Protein AF-A0A529LBE8-F1 (afdb_monomer)

Nearest PDB structures (foldseek):
  6hn4-assembly1_F  TM=2.688E-01  e=2.185E+00  Homo sapiens

Sequence (181 aa):
METADFMPSETVIAGIRKDIEAYEAARASAVRQVRWRVPVFVGLVLVAVVLVAWLFNKVADPNEQWVSTPHVFLYVIGFAASILLYFQARKPATRLQQSFRETLLPIIFGFIADMRYQHGVTPNSFDRLPRTAVGPFNRQAFDDIVAGRYEGFPFELYEAHLREGSGKGSSTAFQGVIVAF

Radius of gyration: 25.23 Å; Cα contacts (8 Å, |Δi|>4): 211; chains: 1; bounding box: 55×46×74 Å

Mean predicted aligned error: 12.09 Å

Secondary structure (DSSP, 8-state):
--GGGGSPPHHHHHHHHHHHHHHHHHHHHHHHHHHHHHHHHHHHHHHHHHHHHHHHHTTS-TTSTTTSHHHHHHHHHHHHHHHHHHHHHHHHHHHHHHHHHHHHHHHHTTTSEEEEEEESS--TTGGGS-HHHH-S-SEEEEEEEEEEEETTEEEEEEEEEEEESSGGGPEEEEEEEEEE-

Structure (mmCIF, N/CA/C/O backbone):
data_AF-A0A529LBE8-F1
#
_entry.id   AF-A0A529LBE8-F1
#
loop_
_atom_site.group_PDB
_atom_site.id
_atom_site.type_symbol
_atom_site.label_atom_id
_atom_site.label_alt_id
_atom_site.label_comp_id
_atom_site.label_asym_id
_atom_site.label_entity_id
_atom_site.label_seq_id
_atom_site.pdbx_PDB_ins_code
_atom_site.Cartn_x
_atom_site.Cartn_y
_atom_site.Cartn_z
_atom_site.occupancy
_atom_site.B_iso_or_equiv
_atom_site.auth_seq_id
_atom_site.auth_comp_id
_atom_site.auth_asym_id
_atom_site.auth_atom_id
_atom_site.pdbx_PDB_model_num
ATOM 1 N N . MET A 1 1 ? -10.875 -4.525 40.462 1.00 48.94 1 MET A N 1
ATOM 2 C CA . MET A 1 1 ? -10.633 -4.991 39.086 1.00 48.94 1 MET A CA 1
ATOM 3 C C . MET A 1 1 ? -9.310 -5.713 39.096 1.00 48.94 1 MET A C 1
ATOM 5 O O . MET A 1 1 ? -8.295 -5.080 39.373 1.00 48.94 1 MET A O 1
ATOM 9 N N . GLU A 1 2 ? -9.343 -7.028 38.920 1.00 54.09 2 GLU A N 1
ATOM 10 C CA . GLU A 1 2 ? -8.128 -7.838 38.814 1.00 54.09 2 GLU A CA 1
ATOM 11 C C . GLU A 1 2 ? -7.731 -7.981 37.343 1.00 54.09 2 GLU A C 1
ATOM 13 O O . GLU A 1 2 ? -8.560 -7.865 36.445 1.00 54.09 2 GLU A O 1
ATOM 18 N N . THR A 1 3 ? -6.454 -8.245 37.072 1.00 55.62 3 THR A N 1
ATOM 19 C CA . THR A 1 3 ? -5.942 -8.476 35.709 1.00 55.62 3 THR A CA 1
ATOM 20 C C . THR A 1 3 ? -6.650 -9.626 34.989 1.00 55.62 3 THR A C 1
ATOM 22 O O . THR A 1 3 ? -6.698 -9.633 33.762 1.00 55.62 3 THR A O 1
ATOM 25 N N . ALA A 1 4 ? -7.232 -10.567 35.738 1.00 59.56 4 ALA A N 1
ATOM 26 C CA . ALA A 1 4 ? -8.021 -11.673 35.210 1.00 59.56 4 ALA A CA 1
ATOM 27 C C . ALA A 1 4 ? -9.310 -11.222 34.497 1.00 59.56 4 ALA A C 1
ATOM 29 O O . ALA A 1 4 ? -9.704 -11.874 33.536 1.00 59.56 4 ALA A O 1
ATOM 30 N N . ASP A 1 5 ? -9.911 -10.090 34.889 1.00 61.59 5 ASP A N 1
ATOM 31 C CA . ASP A 1 5 ? -11.131 -9.558 34.253 1.00 61.59 5 ASP A CA 1
ATOM 32 C C . ASP A 1 5 ? -10.875 -9.053 32.820 1.00 61.59 5 ASP A C 1
ATOM 34 O O . ASP A 1 5 ? -11.798 -8.945 32.015 1.00 61.59 5 ASP A O 1
ATOM 38 N N . PHE A 1 6 ? -9.614 -8.753 32.492 1.00 57.28 6 PHE A N 1
ATOM 39 C CA . PHE A 1 6 ? -9.186 -8.283 31.171 1.00 57.28 6 PHE A CA 1
ATOM 40 C C . PHE A 1 6 ? -8.553 -9.388 30.318 1.00 57.28 6 PHE A C 1
ATOM 42 O O . PHE A 1 6 ? -8.271 -9.170 29.139 1.00 57.28 6 PHE A O 1
ATOM 49 N N . MET A 1 7 ? -8.295 -10.563 30.901 1.00 63.88 7 MET A N 1
ATOM 50 C CA . MET A 1 7 ? -7.693 -11.678 30.181 1.00 63.88 7 MET A CA 1
ATOM 51 C C . MET A 1 7 ? -8.777 -12.483 29.454 1.00 63.88 7 MET A C 1
ATOM 53 O O . MET A 1 7 ? -9.777 -12.861 30.067 1.00 63.88 7 MET A O 1
ATOM 57 N N . PRO A 1 8 ? -8.596 -12.791 28.157 1.00 66.25 8 PRO A N 1
ATOM 58 C CA . PRO A 1 8 ? -9.521 -13.653 27.435 1.00 66.25 8 PRO A CA 1
ATOM 59 C C . PRO A 1 8 ? -9.626 -15.028 28.111 1.00 66.25 8 PRO A C 1
ATOM 61 O O . PRO A 1 8 ? -8.632 -15.553 28.612 1.00 66.25 8 PRO A O 1
ATOM 64 N N . SER A 1 9 ? -10.813 -15.640 28.094 1.00 76.62 9 SER A N 1
ATOM 65 C CA . SER A 1 9 ? -11.005 -16.984 28.658 1.00 76.62 9 SER A CA 1
ATOM 66 C C . SER A 1 9 ? -10.123 -18.024 27.953 1.00 76.62 9 SER A C 1
ATOM 68 O O . SER A 1 9 ? -9.725 -17.834 26.802 1.00 76.62 9 SER A O 1
ATOM 70 N N . GLU A 1 10 ? -9.857 -19.171 28.590 1.00 78.19 10 GLU A N 1
ATOM 71 C CA . GLU A 1 10 ? -9.037 -20.236 27.982 1.00 78.19 10 GLU A CA 1
ATOM 72 C C . GLU A 1 10 ? -9.549 -20.672 26.601 1.00 78.19 10 GLU A C 1
ATOM 74 O O . GLU A 1 10 ? -8.760 -20.961 25.703 1.00 78.19 10 GLU A O 1
ATOM 79 N N . THR A 1 11 ? -10.869 -20.649 26.396 1.00 76.00 11 THR A N 1
ATOM 80 C CA . THR A 1 11 ? -11.484 -20.948 25.094 1.00 76.00 11 THR A CA 1
ATOM 81 C C . THR A 1 11 ? -11.113 -19.923 24.018 1.00 76.00 11 THR A C 1
ATOM 83 O O . THR A 1 11 ? -10.831 -20.304 22.882 1.00 76.00 11 THR A O 1
ATOM 86 N N . VAL A 1 12 ? -11.031 -18.638 24.379 1.00 70.94 12 VAL A N 1
ATOM 87 C CA . VAL A 1 12 ? -10.596 -17.562 23.478 1.00 70.94 12 VAL A CA 1
ATOM 88 C C . VAL A 1 12 ? -9.097 -17.674 23.207 1.00 70.94 12 VAL A C 1
ATOM 90 O O . VAL A 1 12 ? -8.679 -17.579 22.058 1.00 70.94 12 VAL A O 1
ATOM 93 N N . ILE A 1 13 ? -8.289 -17.969 24.229 1.00 76.06 13 ILE A N 1
ATOM 94 C CA . ILE A 1 13 ? -6.842 -18.192 24.077 1.00 76.06 13 ILE A CA 1
ATOM 95 C C . ILE A 1 13 ? -6.559 -19.380 23.141 1.00 76.06 13 ILE A C 1
ATOM 97 O O . ILE A 1 13 ? -5.669 -19.303 22.290 1.00 76.06 13 ILE A O 1
ATOM 101 N N . ALA A 1 14 ? -7.319 -20.471 23.259 1.00 78.56 14 ALA A N 1
ATOM 102 C CA . ALA A 1 14 ? -7.209 -21.626 22.370 1.00 78.56 14 ALA A CA 1
ATOM 103 C C . ALA A 1 14 ? -7.606 -21.284 20.921 1.00 78.56 14 ALA A C 1
ATOM 105 O O . ALA A 1 14 ? -6.934 -21.725 19.986 1.00 78.56 14 ALA A O 1
ATOM 106 N N . GLY A 1 15 ? -8.645 -20.460 20.733 1.00 75.12 15 GLY A N 1
ATOM 107 C CA . GLY A 1 15 ? -9.025 -19.911 19.427 1.00 75.12 15 GLY A CA 1
ATOM 108 C C . GLY A 1 15 ? -7.914 -19.060 18.807 1.00 75.12 15 GLY A C 1
ATOM 109 O O . GLY A 1 15 ? -7.463 -19.356 17.703 1.00 75.12 15 GLY A O 1
ATOM 110 N N . ILE A 1 16 ? -7.376 -18.098 19.568 1.00 71.62 16 ILE A N 1
ATOM 111 C CA . ILE A 1 16 ? -6.246 -17.248 19.155 1.00 71.62 16 ILE A CA 1
ATOM 112 C C . ILE A 1 16 ? -5.056 -18.102 18.709 1.00 71.62 16 ILE A C 1
ATOM 114 O O . ILE A 1 16 ? -4.461 -17.841 17.666 1.00 71.62 16 ILE A O 1
ATOM 118 N N . ARG A 1 17 ? -4.706 -19.144 19.474 1.00 78.75 17 ARG A N 1
ATOM 119 C CA . ARG A 1 17 ? -3.593 -20.037 19.126 1.00 78.75 17 ARG A CA 1
ATOM 120 C C . ARG A 1 17 ? -3.819 -20.726 17.783 1.00 78.75 17 ARG A C 1
ATOM 122 O O . ARG A 1 17 ? -2.913 -20.740 16.954 1.00 78.75 17 ARG A O 1
ATOM 129 N N . LYS A 1 18 ? -5.022 -21.253 17.558 1.00 79.06 18 LYS A N 1
ATOM 130 C CA . LYS A 1 18 ? -5.393 -21.910 16.301 1.00 79.06 18 LYS A CA 1
ATOM 131 C C . LYS A 1 18 ? -5.301 -20.953 15.107 1.00 79.06 18 LYS A C 1
ATOM 133 O O . LYS A 1 18 ? -4.796 -21.340 14.054 1.00 79.06 18 LYS A O 1
ATOM 138 N N . ASP A 1 19 ? -5.736 -19.708 15.271 1.00 73.06 19 ASP A N 1
ATOM 139 C CA . ASP A 1 19 ? -5.686 -18.706 14.202 1.00 73.06 19 ASP A CA 1
ATOM 140 C C . ASP A 1 19 ? -4.252 -18.223 13.926 1.00 73.06 19 ASP A C 1
ATOM 142 O O . ASP A 1 19 ? -3.871 -18.027 12.768 1.00 73.06 19 ASP A O 1
ATOM 146 N N . ILE A 1 20 ? -3.411 -18.125 14.964 1.00 75.44 20 ILE A N 1
ATOM 147 C CA . ILE A 1 20 ? -1.967 -17.882 14.820 1.00 75.44 20 ILE A CA 1
ATOM 148 C C . ILE A 1 20 ? -1.293 -19.031 14.059 1.00 75.44 20 ILE A C 1
ATOM 150 O O . ILE A 1 20 ? -0.493 -18.780 13.159 1.00 75.44 20 ILE A O 1
ATOM 154 N N . GLU A 1 21 ? -1.616 -20.287 14.374 1.00 80.94 21 GLU A N 1
ATOM 155 C CA . GLU A 1 21 ? -1.073 -21.456 13.671 1.00 80.94 21 GLU A CA 1
ATOM 156 C C . GLU A 1 21 ? -1.485 -21.475 12.191 1.00 80.94 21 GLU A C 1
ATOM 158 O O . GLU A 1 21 ? -0.646 -21.697 11.311 1.00 80.94 21 GLU A O 1
ATOM 163 N N . ALA A 1 22 ? -2.755 -21.176 11.897 1.00 76.75 22 ALA A N 1
ATOM 164 C CA . ALA A 1 22 ? -3.253 -21.053 10.528 1.00 76.75 22 ALA A CA 1
ATOM 165 C C . ALA A 1 22 ? -2.536 -19.929 9.759 1.00 76.75 22 ALA A C 1
ATOM 167 O O . ALA A 1 22 ? -2.161 -20.108 8.593 1.00 76.75 22 ALA A O 1
ATOM 168 N N . TYR A 1 23 ? -2.283 -18.793 10.412 1.00 70.25 23 TYR A N 1
ATOM 169 C CA . TYR A 1 23 ? -1.499 -17.716 9.822 1.00 70.25 23 TYR A CA 1
ATOM 170 C C . TYR A 1 23 ? -0.048 -18.105 9.579 1.00 70.25 23 TYR A C 1
ATOM 172 O O . TYR A 1 23 ? 0.455 -17.841 8.491 1.00 70.25 23 TYR A O 1
ATOM 180 N N . GLU A 1 24 ? 0.643 -18.722 10.537 1.00 72.38 24 GLU A N 1
ATOM 181 C CA . GLU A 1 24 ? 2.042 -19.107 10.339 1.00 72.38 24 GLU A CA 1
ATOM 182 C C . GLU A 1 24 ? 2.179 -20.117 9.189 1.00 72.38 24 GLU A C 1
ATOM 184 O O . GLU A 1 24 ? 3.096 -20.003 8.370 1.00 72.38 24 GLU A O 1
ATOM 189 N N . ALA A 1 25 ? 1.212 -21.027 9.026 1.00 79.31 25 ALA A N 1
ATOM 190 C CA . ALA A 1 25 ? 1.140 -21.907 7.861 1.00 79.31 25 ALA A CA 1
ATOM 191 C C . ALA A 1 25 ? 0.953 -21.118 6.545 1.00 79.31 25 ALA A C 1
ATOM 193 O O . ALA A 1 25 ? 1.675 -21.342 5.562 1.00 79.31 25 ALA A O 1
ATOM 194 N N . ALA A 1 26 ? 0.034 -20.147 6.518 1.00 72.56 26 ALA A N 1
ATOM 195 C CA . ALA A 1 26 ? -0.186 -19.288 5.355 1.00 72.56 26 ALA A CA 1
ATOM 196 C C . ALA A 1 26 ? 1.043 -18.411 5.041 1.00 72.56 26 ALA A C 1
ATOM 198 O O . ALA A 1 26 ? 1.460 -18.309 3.882 1.00 72.56 26 ALA A O 1
ATOM 199 N N . ARG A 1 27 ? 1.687 -17.853 6.068 1.00 70.12 27 ARG A N 1
ATOM 200 C CA . ARG A 1 27 ? 2.912 -17.049 6.003 1.00 70.12 27 ARG A CA 1
ATOM 201 C C . ARG A 1 27 ? 4.072 -17.851 5.445 1.00 70.12 27 ARG A C 1
ATOM 203 O O . ARG A 1 27 ? 4.747 -17.366 4.538 1.00 70.12 27 ARG A O 1
ATOM 210 N N . ALA A 1 28 ? 4.271 -19.085 5.902 1.00 73.06 28 ALA A N 1
ATOM 211 C CA . ALA A 1 28 ? 5.297 -19.970 5.363 1.00 73.06 28 ALA A CA 1
ATOM 212 C C . ALA A 1 28 ? 5.104 -20.199 3.852 1.00 73.06 28 ALA A C 1
ATOM 214 O O . ALA A 1 28 ? 6.065 -20.129 3.078 1.00 73.06 28 ALA A O 1
ATOM 215 N N . SER A 1 29 ? 3.856 -20.396 3.410 1.00 72.62 29 SER A N 1
ATOM 216 C CA . SER A 1 29 ? 3.536 -20.576 1.990 1.00 72.62 29 SER A CA 1
ATOM 217 C C . SER A 1 29 ? 3.770 -19.301 1.160 1.00 72.62 29 SER A C 1
ATOM 219 O O . SER A 1 29 ? 4.391 -19.364 0.094 1.00 72.62 29 SER A O 1
ATOM 221 N N . ALA A 1 30 ? 3.376 -18.128 1.665 1.00 68.81 30 ALA A N 1
ATOM 222 C CA . ALA A 1 30 ? 3.578 -16.845 0.994 1.00 68.81 30 ALA A CA 1
ATOM 223 C C . ALA A 1 30 ? 5.058 -16.440 0.927 1.00 68.81 30 ALA A C 1
ATOM 225 O O . ALA A 1 30 ? 5.535 -16.024 -0.131 1.00 68.81 30 ALA A O 1
ATOM 226 N N . VAL A 1 31 ? 5.820 -16.629 2.009 1.00 70.00 31 VAL A N 1
ATOM 227 C CA . VAL A 1 31 ? 7.275 -16.408 2.026 1.00 70.00 31 VAL A CA 1
ATOM 228 C C . VAL A 1 31 ? 7.957 -17.317 1.006 1.00 70.00 31 VAL A C 1
ATOM 230 O O . VAL A 1 31 ? 8.811 -16.853 0.249 1.00 70.00 31 VAL A O 1
ATOM 233 N N . ARG A 1 32 ? 7.546 -18.589 0.914 1.00 70.94 32 ARG A N 1
ATOM 234 C CA . ARG A 1 32 ? 8.075 -19.527 -0.085 1.00 70.94 32 ARG A CA 1
ATOM 235 C C . ARG A 1 32 ? 7.771 -19.072 -1.513 1.00 70.94 32 ARG A C 1
ATOM 237 O O . ARG A 1 32 ? 8.661 -19.130 -2.358 1.00 70.94 32 ARG A O 1
ATOM 244 N N . GLN A 1 33 ? 6.564 -18.575 -1.784 1.00 69.75 33 GLN A N 1
ATOM 245 C CA . GLN A 1 33 ? 6.210 -18.038 -3.103 1.00 69.75 33 GLN A CA 1
ATOM 246 C C . GLN A 1 33 ? 7.031 -16.794 -3.463 1.00 69.75 33 GLN A C 1
ATOM 248 O O . GLN A 1 33 ? 7.554 -16.711 -4.572 1.00 69.75 33 GLN A O 1
ATOM 253 N N . VAL A 1 34 ? 7.188 -15.841 -2.543 1.00 68.75 34 VAL A N 1
ATOM 254 C CA . VAL A 1 34 ? 7.956 -14.607 -2.788 1.00 68.75 34 VAL A CA 1
ATOM 255 C C . VAL A 1 34 ? 9.441 -14.910 -2.978 1.00 68.75 34 VAL A C 1
ATOM 257 O O . VAL A 1 34 ? 10.061 -14.366 -3.893 1.00 68.75 34 VAL A O 1
ATOM 260 N N . ARG A 1 35 ? 9.998 -15.827 -2.174 1.00 74.19 35 ARG A N 1
ATOM 261 C CA . ARG A 1 35 ? 11.411 -16.230 -2.238 1.00 74.19 35 ARG A CA 1
ATOM 262 C C . ARG A 1 35 ? 11.808 -16.788 -3.601 1.00 74.19 35 ARG A C 1
ATOM 264 O O . ARG A 1 35 ? 12.947 -16.589 -3.999 1.00 74.19 35 ARG A O 1
ATOM 271 N N . TRP A 1 36 ? 10.895 -17.447 -4.313 1.00 73.19 36 TRP A N 1
ATOM 272 C CA . TRP A 1 36 ? 11.153 -17.951 -5.666 1.00 73.19 36 TRP A CA 1
ATOM 273 C C . TRP A 1 36 ? 10.753 -16.964 -6.760 1.00 73.19 36 TRP A C 1
ATOM 275 O O . TRP A 1 36 ? 11.476 -16.813 -7.739 1.00 73.19 36 TRP A O 1
ATOM 285 N N . ARG A 1 37 ? 9.642 -16.240 -6.592 1.00 75.69 37 ARG A N 1
ATOM 286 C CA . ARG A 1 37 ? 9.161 -15.286 -7.600 1.00 75.69 37 ARG A CA 1
ATOM 287 C C . ARG A 1 37 ? 10.135 -14.137 -7.830 1.00 75.69 37 ARG A C 1
ATOM 289 O O . ARG A 1 37 ? 10.396 -13.803 -8.977 1.00 75.69 37 ARG A O 1
ATOM 296 N N . VAL A 1 38 ? 10.692 -13.551 -6.769 1.00 73.06 38 VAL A N 1
ATOM 297 C CA . VAL A 1 38 ? 11.604 -12.400 -6.891 1.00 73.06 38 VAL A CA 1
ATOM 298 C C . VAL A 1 38 ? 12.866 -12.731 -7.706 1.00 73.06 38 VAL A C 1
ATOM 300 O O . VAL A 1 38 ? 13.090 -12.045 -8.703 1.00 73.06 38 VAL A O 1
ATOM 303 N N . PRO A 1 39 ? 13.672 -13.761 -7.370 1.00 78.75 39 PRO A N 1
ATOM 304 C CA . PRO A 1 39 ? 14.864 -14.078 -8.153 1.00 78.75 39 PRO A CA 1
ATOM 305 C C . PRO A 1 39 ? 14.530 -14.578 -9.561 1.00 78.75 39 PRO A C 1
ATOM 307 O O . PRO A 1 39 ? 15.271 -14.266 -10.484 1.00 78.75 39 PRO A O 1
ATOM 310 N N . VAL A 1 40 ? 13.414 -15.293 -9.760 1.00 83.06 40 VAL A N 1
ATOM 311 C CA . VAL A 1 40 ? 13.004 -15.749 -11.100 1.00 83.06 40 VAL A CA 1
ATOM 312 C C . VAL A 1 40 ? 12.600 -14.573 -11.987 1.00 83.06 40 VAL A C 1
ATOM 314 O O . VAL A 1 40 ? 13.108 -14.457 -13.096 1.00 83.06 40 VAL A O 1
ATOM 317 N N . PHE A 1 41 ? 11.730 -13.674 -11.520 1.00 77.94 41 PHE A N 1
ATOM 318 C CA . PHE A 1 41 ? 11.282 -12.543 -12.336 1.00 77.94 41 PHE A CA 1
ATOM 319 C C . PHE A 1 41 ? 12.408 -11.545 -12.611 1.00 77.94 41 PHE A C 1
ATOM 321 O O . PHE A 1 41 ? 12.585 -11.141 -13.756 1.00 77.94 41 PHE A O 1
ATOM 328 N N . VAL A 1 42 ? 13.200 -11.183 -11.596 1.00 79.75 42 VAL A N 1
ATOM 329 C CA . VAL A 1 42 ? 14.347 -10.280 -11.789 1.00 79.75 42 VAL A CA 1
ATOM 330 C C . VAL A 1 42 ? 15.422 -10.953 -12.645 1.00 79.75 42 VAL A C 1
ATOM 332 O O . VAL A 1 42 ? 15.955 -10.333 -13.561 1.00 79.75 42 VAL A O 1
ATOM 335 N N . GLY A 1 43 ? 15.696 -12.239 -12.411 1.00 84.81 43 GLY A N 1
ATOM 336 C CA . GLY A 1 43 ? 16.650 -13.016 -13.201 1.00 84.81 43 GLY A CA 1
ATOM 337 C C . GLY A 1 43 ? 16.263 -13.106 -14.676 1.00 84.81 43 GLY A C 1
ATOM 338 O O . GLY A 1 43 ? 17.111 -12.888 -15.535 1.00 84.81 43 GLY A O 1
ATOM 339 N N . LEU A 1 44 ? 14.985 -13.343 -14.989 1.00 87.12 44 LEU A N 1
ATOM 340 C CA . LEU A 1 44 ? 14.495 -13.368 -16.372 1.00 87.12 44 LEU A CA 1
ATOM 341 C C . LEU A 1 44 ? 14.666 -12.019 -17.079 1.00 87.12 44 LEU A C 1
ATOM 343 O O . LEU A 1 44 ? 15.062 -11.996 -18.242 1.00 87.12 44 LEU A O 1
ATOM 347 N N . VAL A 1 45 ? 14.418 -10.901 -16.387 1.00 86.62 45 VAL A N 1
ATOM 348 C CA . VAL A 1 45 ? 14.653 -9.562 -16.954 1.00 86.62 45 VAL A CA 1
ATOM 349 C C . VAL A 1 45 ? 16.133 -9.346 -17.239 1.00 86.62 45 VAL A C 1
ATOM 351 O O . VAL A 1 45 ? 16.475 -8.879 -18.321 1.00 86.62 45 VAL A O 1
ATOM 354 N N . LEU A 1 46 ? 17.016 -9.719 -16.310 1.00 88.56 46 LEU A N 1
ATOM 355 C CA . LEU A 1 46 ? 18.460 -9.602 -16.515 1.00 88.56 46 LEU A CA 1
ATOM 356 C C . LEU A 1 46 ? 18.927 -10.436 -17.711 1.00 88.56 46 LEU A C 1
ATOM 358 O O . LEU A 1 46 ? 19.661 -9.928 -18.554 1.00 88.56 46 LEU A O 1
ATOM 362 N N . VAL A 1 47 ? 18.456 -11.681 -17.829 1.00 91.81 47 VAL A N 1
ATOM 363 C CA . VAL A 1 47 ? 18.761 -12.543 -18.981 1.00 91.81 47 VAL A CA 1
ATOM 364 C C . VAL A 1 47 ? 18.273 -11.903 -20.281 1.00 91.81 47 VAL A C 1
ATOM 366 O O . VAL A 1 47 ? 19.031 -11.839 -21.245 1.00 91.81 47 VAL A O 1
ATOM 369 N N . ALA A 1 48 ? 17.050 -11.370 -20.310 1.00 89.50 48 ALA A N 1
ATOM 370 C CA . ALA A 1 48 ? 16.514 -10.694 -21.488 1.00 89.50 48 ALA A CA 1
ATOM 371 C C . ALA A 1 48 ? 17.338 -9.452 -21.872 1.00 89.50 48 ALA A C 1
ATOM 373 O O . ALA A 1 48 ? 17.681 -9.286 -23.040 1.00 89.50 48 ALA A O 1
ATOM 374 N N . VAL A 1 49 ? 17.713 -8.614 -20.900 1.00 90.81 49 VAL A N 1
ATOM 375 C CA . VAL A 1 49 ? 18.562 -7.433 -21.126 1.00 90.81 49 VAL A CA 1
ATOM 376 C C . VAL A 1 49 ? 19.918 -7.839 -21.701 1.00 90.81 49 VAL A C 1
ATOM 378 O O . VAL A 1 49 ? 20.363 -7.247 -22.679 1.00 90.81 49 VAL A O 1
ATOM 381 N N . VAL A 1 50 ? 20.557 -8.875 -21.150 1.00 90.88 50 VAL A N 1
ATOM 382 C CA . VAL A 1 50 ? 21.852 -9.368 -21.643 1.00 90.88 50 VAL A CA 1
ATOM 383 C C . VAL A 1 50 ? 21.739 -9.911 -23.069 1.00 90.88 50 VAL A C 1
ATOM 385 O O . VAL A 1 50 ? 22.592 -9.607 -23.901 1.00 90.88 50 VAL A O 1
ATOM 388 N N . LEU A 1 51 ? 20.686 -10.671 -23.381 1.00 92.31 51 LEU A N 1
ATOM 389 C CA . LEU A 1 51 ? 20.463 -11.212 -24.725 1.00 92.31 51 LEU A CA 1
ATOM 390 C C . LEU A 1 51 ? 20.234 -10.106 -25.763 1.00 92.31 51 LEU A C 1
ATOM 392 O O . LEU A 1 51 ? 20.798 -10.161 -26.855 1.00 92.31 51 LEU A O 1
ATOM 396 N N . VAL A 1 52 ? 19.440 -9.088 -25.422 1.00 89.12 52 VAL A N 1
ATOM 397 C CA . VAL A 1 52 ? 19.167 -7.961 -26.325 1.00 89.12 52 VAL A CA 1
ATOM 398 C C . VAL A 1 52 ? 20.408 -7.079 -26.493 1.00 89.12 52 VAL A C 1
ATOM 400 O O . VAL A 1 52 ? 20.721 -6.694 -27.616 1.00 89.12 52 VAL A O 1
ATOM 403 N N . ALA A 1 53 ? 21.168 -6.825 -25.423 1.00 89.94 53 ALA A N 1
ATOM 404 C CA . ALA A 1 53 ? 22.448 -6.116 -25.504 1.00 89.94 53 ALA A CA 1
ATOM 405 C C . ALA A 1 53 ? 23.454 -6.873 -26.387 1.00 89.94 53 ALA A C 1
ATOM 407 O O . ALA A 1 53 ? 24.097 -6.296 -27.261 1.00 89.94 53 ALA A O 1
ATOM 408 N N . TRP A 1 54 ? 23.541 -8.196 -26.230 1.00 91.44 54 TRP A N 1
ATOM 409 C CA . TRP A 1 54 ? 24.380 -9.027 -27.088 1.00 91.44 54 TRP A CA 1
ATOM 410 C C . TRP A 1 54 ? 23.972 -8.939 -28.564 1.00 91.44 54 TRP A C 1
ATOM 412 O O . TRP A 1 54 ? 24.840 -8.864 -29.434 1.00 91.44 54 TRP A O 1
ATOM 422 N N . LEU A 1 55 ? 22.667 -8.894 -28.854 1.00 89.69 55 LEU A N 1
ATOM 423 C CA . LEU A 1 55 ? 22.162 -8.714 -30.214 1.00 89.69 55 LEU A CA 1
ATOM 424 C C . LEU A 1 55 ? 22.505 -7.326 -30.774 1.00 89.69 55 LEU A C 1
ATOM 426 O O . LEU A 1 55 ? 22.924 -7.226 -31.924 1.00 89.69 55 LEU A O 1
ATOM 430 N N . PHE A 1 56 ? 22.394 -6.268 -29.969 1.00 88.25 56 PHE A N 1
ATOM 431 C CA . PHE A 1 56 ? 22.812 -4.924 -30.376 1.00 88.25 56 PHE A CA 1
ATOM 432 C C . PHE A 1 56 ? 24.298 -4.873 -30.727 1.00 88.25 56 PHE A C 1
ATOM 434 O O . PHE A 1 56 ? 24.659 -4.283 -31.743 1.00 88.25 56 PHE A O 1
ATOM 441 N N . ASN A 1 57 ? 25.153 -5.577 -29.985 1.00 89.00 57 ASN A N 1
ATOM 442 C CA . ASN A 1 57 ? 26.578 -5.673 -30.308 1.00 89.00 57 ASN A CA 1
ATOM 443 C C . ASN A 1 57 ? 26.882 -6.370 -31.639 1.00 89.00 57 ASN A C 1
ATOM 445 O O . ASN A 1 57 ? 27.954 -6.152 -32.194 1.00 89.00 57 ASN A O 1
ATOM 449 N N . LYS A 1 58 ? 25.971 -7.192 -32.178 1.00 86.69 58 LYS A N 1
ATOM 450 C CA . LYS A 1 58 ? 26.148 -7.790 -33.513 1.00 86.69 58 LYS A CA 1
ATOM 451 C C . LYS A 1 58 ? 25.997 -6.781 -34.648 1.00 86.69 58 LYS A C 1
ATOM 453 O O . LYS A 1 58 ? 26.462 -7.058 -35.748 1.00 86.69 58 LYS A O 1
ATOM 458 N N . VAL A 1 59 ? 25.342 -5.653 -34.384 1.00 83.56 59 VAL A N 1
ATOM 459 C CA . VAL A 1 59 ? 25.032 -4.614 -35.376 1.00 83.56 59 VAL A CA 1
ATOM 460 C C . VAL A 1 59 ? 25.778 -3.306 -35.071 1.00 83.56 59 VAL A C 1
ATOM 462 O O . VAL A 1 59 ? 25.908 -2.458 -35.947 1.00 83.56 59 VAL A O 1
ATOM 465 N N . ALA A 1 60 ? 26.276 -3.138 -33.844 1.00 80.19 60 ALA A N 1
ATOM 466 C CA . ALA A 1 60 ? 26.990 -1.946 -33.406 1.00 80.19 60 ALA A CA 1
ATOM 467 C C . ALA A 1 60 ? 28.406 -1.844 -33.995 1.00 80.19 60 ALA A C 1
ATOM 469 O O . ALA A 1 60 ? 29.093 -2.850 -34.190 1.00 80.19 60 ALA A O 1
ATOM 470 N N . ASP A 1 61 ? 28.856 -0.602 -34.196 1.00 81.62 61 ASP A N 1
ATOM 471 C CA . ASP A 1 61 ? 30.258 -0.289 -34.470 1.00 81.62 61 ASP A CA 1
ATOM 472 C C . ASP A 1 61 ? 31.146 -0.832 -33.330 1.00 81.62 61 ASP A C 1
ATOM 474 O O . ASP A 1 61 ? 30.759 -0.725 -32.158 1.00 81.62 61 ASP A O 1
ATOM 478 N N . PRO A 1 62 ? 32.327 -1.407 -33.627 1.00 81.94 62 PRO A N 1
ATOM 479 C CA . PRO A 1 62 ? 33.266 -1.886 -32.613 1.00 81.94 62 PRO A CA 1
ATOM 480 C C . PRO A 1 62 ? 33.570 -0.888 -31.486 1.00 81.94 62 PRO A C 1
ATOM 482 O O . PRO A 1 62 ? 33.802 -1.315 -30.357 1.00 81.94 62 PRO A O 1
ATOM 485 N N . ASN A 1 63 ? 33.537 0.420 -31.761 1.00 83.19 63 ASN A N 1
ATOM 486 C CA . ASN A 1 63 ? 33.833 1.464 -30.775 1.00 83.19 63 ASN A CA 1
ATOM 487 C C . ASN A 1 63 ? 32.649 1.812 -29.856 1.00 83.19 63 ASN A C 1
ATOM 489 O O . ASN A 1 63 ? 32.838 2.485 -28.845 1.00 83.19 63 ASN A O 1
ATOM 493 N N . GLU A 1 64 ? 31.436 1.358 -30.181 1.00 81.69 64 GLU A N 1
ATOM 494 C CA . GLU A 1 64 ? 30.210 1.681 -29.436 1.00 81.69 64 GLU A CA 1
ATOM 495 C C . GLU A 1 64 ? 29.561 0.457 -28.769 1.00 81.69 64 GLU A C 1
ATOM 497 O O . GLU A 1 64 ? 28.447 0.533 -28.236 1.00 81.69 64 GLU A O 1
ATOM 502 N N . GLN A 1 65 ? 30.241 -0.691 -28.783 1.00 85.31 65 GLN A N 1
ATOM 503 C CA . GLN A 1 65 ? 29.732 -1.916 -28.174 1.00 85.31 65 GLN A CA 1
ATOM 504 C C . GLN A 1 65 ? 29.426 -1.705 -26.686 1.00 85.31 65 GLN A C 1
ATOM 506 O O . GLN A 1 65 ? 30.202 -1.091 -25.959 1.00 85.31 65 GLN A O 1
ATOM 511 N N . TRP A 1 66 ? 28.290 -2.232 -26.227 1.00 85.38 66 TRP A N 1
ATOM 512 C CA . TRP A 1 66 ? 27.775 -2.162 -24.850 1.00 85.38 66 TRP A CA 1
ATOM 513 C C . TRP A 1 66 ? 27.334 -0.789 -24.333 1.00 85.38 66 TRP A C 1
ATOM 515 O O . TRP A 1 66 ? 26.567 -0.751 -23.366 1.00 85.38 66 TRP A O 1
ATOM 525 N N . 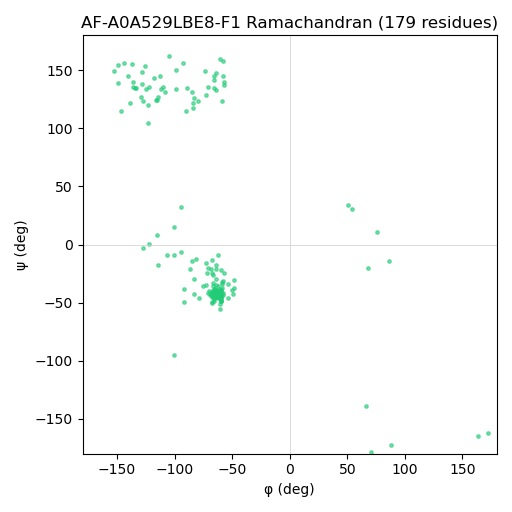VAL A 1 67 ? 27.785 0.310 -24.942 1.00 87.12 67 VAL A N 1
ATOM 526 C CA . VAL A 1 67 ? 27.539 1.688 -24.472 1.00 87.12 67 VAL A CA 1
ATOM 527 C C . VAL A 1 67 ? 26.849 2.591 -25.493 1.00 87.12 67 VAL A C 1
ATOM 529 O O . VAL A 1 67 ? 26.558 3.743 -25.175 1.00 87.12 67 VAL A O 1
ATOM 532 N N . SER A 1 68 ? 26.518 2.087 -26.684 1.00 86.81 68 SER A N 1
ATOM 533 C CA . SER A 1 68 ? 25.739 2.858 -27.656 1.00 86.81 68 SER A CA 1
ATOM 534 C C . SER A 1 68 ? 24.384 3.300 -27.091 1.00 86.81 68 SER A C 1
ATOM 536 O O . SER A 1 68 ? 23.837 2.701 -26.158 1.00 86.81 68 SER A O 1
ATOM 538 N N . THR A 1 69 ? 23.801 4.350 -27.674 1.00 87.44 69 THR A N 1
ATOM 539 C CA . THR A 1 69 ? 22.520 4.917 -27.222 1.00 87.44 69 THR A CA 1
ATOM 540 C C . THR A 1 69 ? 21.415 3.856 -27.026 1.00 87.44 69 THR A C 1
ATOM 542 O O . THR A 1 69 ? 20.756 3.890 -25.982 1.00 87.44 69 THR A O 1
ATOM 545 N N . PRO A 1 70 ? 21.231 2.858 -27.922 1.00 88.38 70 PRO A N 1
ATOM 546 C CA . PRO A 1 70 ? 20.288 1.756 -27.703 1.00 88.38 70 PRO A CA 1
ATOM 547 C C . PRO A 1 70 ? 20.550 0.922 -26.439 1.00 88.38 70 PRO A C 1
ATOM 549 O O . PRO A 1 70 ? 19.597 0.527 -25.768 1.00 88.38 70 PRO A O 1
ATOM 552 N N . HIS A 1 71 ? 21.814 0.675 -26.077 1.00 88.81 71 HIS A N 1
ATOM 553 C CA . HIS A 1 71 ? 22.168 -0.066 -24.861 1.00 88.81 71 HIS A CA 1
ATOM 554 C C . HIS A 1 71 ? 21.772 0.702 -23.605 1.00 88.81 71 HIS A C 1
ATOM 556 O O . HIS A 1 71 ? 21.165 0.137 -22.698 1.00 88.81 71 HIS A O 1
ATOM 562 N N . VAL A 1 72 ? 22.059 2.005 -23.568 1.00 89.88 72 VAL A N 1
ATOM 563 C CA . VAL A 1 72 ? 21.708 2.852 -22.422 1.00 89.88 72 VAL A CA 1
ATOM 564 C C . VAL A 1 72 ? 20.193 2.851 -22.199 1.00 89.88 72 VAL A C 1
ATOM 566 O O . VAL A 1 72 ? 19.741 2.627 -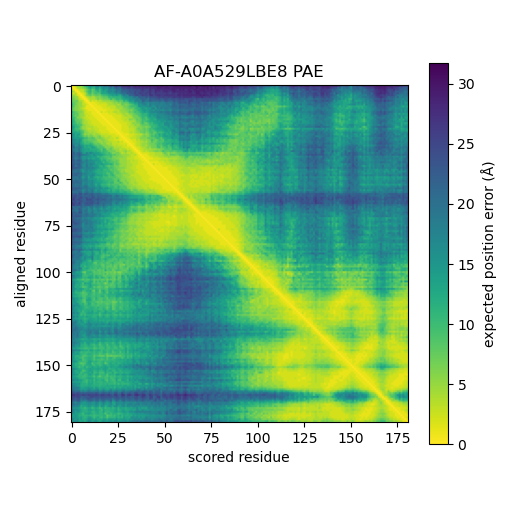21.075 1.00 89.88 72 VAL A O 1
ATOM 569 N N . PHE A 1 73 ? 19.396 3.013 -23.262 1.00 90.44 73 PHE A N 1
ATOM 570 C CA . PHE A 1 73 ? 17.936 2.911 -23.162 1.00 90.44 73 PHE A CA 1
ATOM 571 C C . PHE A 1 73 ? 17.479 1.532 -22.679 1.00 90.44 73 PHE A C 1
ATOM 573 O O . PHE A 1 73 ? 16.630 1.451 -21.790 1.00 90.44 73 PHE A O 1
ATOM 580 N N . LEU A 1 74 ? 18.061 0.454 -23.210 1.00 90.50 74 LEU A N 1
ATOM 581 C CA . LEU A 1 74 ? 17.759 -0.913 -22.786 1.00 90.50 74 LEU A CA 1
ATOM 582 C C . LEU A 1 74 ? 18.021 -1.121 -21.288 1.00 90.50 74 LEU A C 1
ATOM 584 O O . LEU A 1 74 ? 17.186 -1.710 -20.603 1.00 90.50 74 LEU A O 1
ATOM 588 N N . TYR A 1 75 ? 19.138 -0.615 -20.760 1.00 90.69 75 TYR A N 1
ATOM 589 C CA . TYR A 1 75 ? 19.472 -0.742 -19.340 1.00 90.69 75 TYR A CA 1
ATOM 590 C C . TYR A 1 75 ? 18.517 0.056 -18.454 1.00 90.69 75 TYR A C 1
ATOM 592 O O . TYR A 1 75 ? 18.036 -0.471 -17.451 1.00 90.69 75 TYR A O 1
ATOM 600 N N . VAL A 1 76 ? 18.189 1.295 -18.833 1.00 91.00 76 VAL A N 1
ATOM 601 C CA . VAL A 1 76 ? 17.239 2.134 -18.085 1.00 91.00 76 VAL A CA 1
ATOM 602 C C . VAL A 1 76 ? 15.853 1.488 -18.051 1.00 91.00 76 VAL A C 1
ATOM 604 O O . VAL A 1 76 ? 15.236 1.395 -16.987 1.00 91.00 76 VAL A O 1
ATOM 607 N N . ILE A 1 77 ? 15.377 0.981 -19.191 1.00 90.50 77 ILE A N 1
ATOM 608 C CA . ILE A 1 77 ? 14.083 0.297 -19.289 1.00 90.50 77 ILE A CA 1
ATOM 609 C C . ILE A 1 77 ? 14.103 -1.013 -18.494 1.00 90.50 77 ILE A C 1
ATOM 611 O O . ILE A 1 77 ? 13.180 -1.273 -17.723 1.00 90.50 77 ILE A O 1
ATOM 615 N N . GLY A 1 78 ? 15.159 -1.820 -18.626 1.00 88.44 78 GLY A N 1
ATOM 616 C CA . GLY A 1 78 ? 15.323 -3.067 -17.877 1.00 88.44 78 GLY A CA 1
ATOM 617 C C . GLY A 1 78 ? 15.360 -2.842 -16.364 1.00 88.44 78 GLY A C 1
ATOM 618 O O . GLY A 1 78 ? 14.747 -3.596 -15.603 1.00 88.44 78 GLY A O 1
ATOM 619 N N . PHE A 1 79 ? 16.006 -1.764 -15.919 1.00 86.62 79 PHE A N 1
ATOM 620 C CA . PHE A 1 79 ? 16.034 -1.364 -14.516 1.00 86.62 79 PHE A CA 1
ATOM 621 C C . PHE A 1 79 ? 14.646 -0.946 -14.014 1.00 86.62 79 PHE A C 1
ATOM 623 O O . PHE A 1 79 ? 14.176 -1.467 -13.000 1.00 86.62 79 PHE A O 1
ATOM 630 N N . ALA A 1 80 ? 13.938 -0.086 -14.753 1.00 88.06 80 ALA A N 1
ATOM 631 C CA . ALA A 1 80 ? 12.573 0.317 -14.410 1.00 88.06 80 ALA A CA 1
ATOM 632 C C . ALA A 1 80 ? 11.604 -0.883 -14.366 1.00 88.06 80 ALA A C 1
ATOM 634 O O . ALA A 1 80 ? 10.817 -1.018 -13.425 1.00 88.06 80 ALA A O 1
ATOM 635 N N . ALA A 1 81 ? 11.701 -1.799 -15.334 1.00 86.50 81 ALA A N 1
ATOM 636 C CA . ALA A 1 81 ? 10.912 -3.030 -15.371 1.00 86.50 81 ALA A CA 1
ATOM 637 C C . ALA A 1 81 ? 11.218 -3.953 -14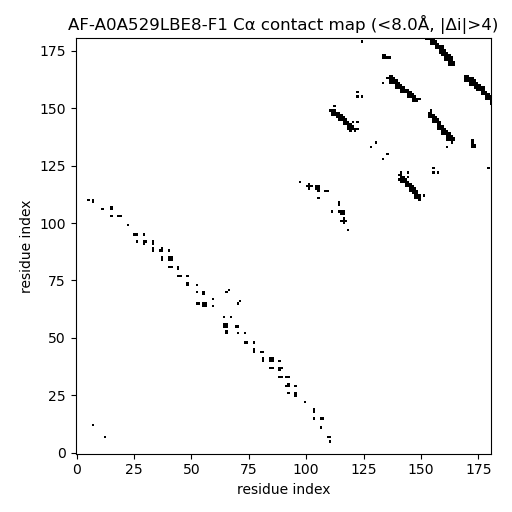.179 1.00 86.50 81 ALA A C 1
ATOM 639 O O . ALA A 1 81 ? 10.301 -4.524 -13.587 1.00 86.50 81 ALA A O 1
ATOM 640 N N . SER A 1 82 ? 12.489 -4.058 -13.779 1.00 82.38 82 SER A N 1
ATOM 641 C CA . SER A 1 82 ? 12.905 -4.840 -12.607 1.00 82.38 82 SER A CA 1
ATOM 642 C C . SER A 1 82 ? 12.304 -4.290 -11.313 1.00 82.38 82 SER A C 1
ATOM 644 O O . SER A 1 82 ? 11.803 -5.062 -10.494 1.00 82.38 82 SER A O 1
ATOM 646 N N . ILE A 1 83 ? 12.286 -2.962 -11.149 1.00 80.81 83 ILE A N 1
ATOM 647 C CA . ILE A 1 83 ? 11.634 -2.298 -10.012 1.00 80.81 83 ILE A CA 1
ATOM 648 C C . ILE A 1 83 ? 10.137 -2.632 -9.989 1.00 80.81 83 ILE A C 1
ATOM 650 O O . ILE A 1 83 ? 9.609 -3.050 -8.956 1.00 80.81 83 ILE A O 1
ATOM 654 N N . LEU A 1 84 ? 9.451 -2.505 -11.129 1.00 82.94 84 LEU A N 1
ATOM 655 C CA . LEU A 1 84 ? 8.021 -2.803 -11.228 1.00 82.94 84 LEU A CA 1
ATOM 656 C C . LEU A 1 84 ? 7.713 -4.263 -10.848 1.00 82.94 84 LEU A C 1
ATOM 658 O O . LEU A 1 84 ? 6.826 -4.528 -10.031 1.00 82.94 84 LEU A O 1
ATOM 662 N N . LEU A 1 85 ? 8.469 -5.211 -11.407 1.00 80.81 85 LEU A N 1
ATOM 663 C CA . LEU A 1 85 ? 8.292 -6.641 -11.154 1.00 80.81 85 LEU A CA 1
ATOM 664 C C . LEU A 1 85 ? 8.616 -7.021 -9.712 1.00 80.81 85 LEU A C 1
ATOM 666 O O . LEU A 1 85 ? 7.922 -7.855 -9.133 1.00 80.81 85 LEU A O 1
ATOM 670 N N . TYR A 1 86 ? 9.610 -6.380 -9.101 1.00 75.94 86 TYR A N 1
ATOM 671 C CA . TYR A 1 86 ? 9.905 -6.547 -7.683 1.00 75.94 86 TYR A CA 1
ATOM 672 C C . TYR A 1 86 ? 8.709 -6.154 -6.807 1.00 75.94 86 TYR A C 1
ATOM 674 O O . TYR A 1 86 ? 8.285 -6.937 -5.950 1.00 75.94 86 TYR A O 1
ATOM 682 N N . PHE A 1 87 ? 8.114 -4.981 -7.049 1.00 72.19 87 PHE A N 1
ATOM 683 C CA . PHE A 1 87 ? 6.921 -4.556 -6.314 1.00 72.19 87 PHE A CA 1
ATOM 684 C C . PHE A 1 87 ? 5.743 -5.501 -6.560 1.00 72.19 87 PHE A C 1
ATOM 686 O O . PHE A 1 87 ? 5.044 -5.876 -5.618 1.00 72.19 87 PHE A O 1
ATOM 693 N N . GLN A 1 88 ? 5.546 -5.958 -7.797 1.00 74.81 88 GLN A N 1
ATOM 694 C CA . GLN A 1 88 ? 4.480 -6.901 -8.130 1.00 74.81 88 GLN A CA 1
ATOM 695 C C . GLN A 1 88 ? 4.671 -8.273 -7.471 1.00 74.81 88 GLN A C 1
ATOM 697 O O . GLN A 1 88 ? 3.704 -8.849 -6.972 1.00 74.81 88 GLN A O 1
ATOM 702 N N . ALA A 1 89 ? 5.909 -8.762 -7.391 1.00 72.50 89 ALA A N 1
ATOM 703 C CA . ALA A 1 89 ? 6.249 -10.009 -6.717 1.00 72.50 89 ALA A CA 1
ATOM 704 C C . ALA A 1 89 ? 6.048 -9.935 -5.193 1.00 72.50 89 ALA A C 1
ATOM 706 O O . ALA A 1 89 ? 5.814 -10.970 -4.570 1.00 72.50 89 ALA A O 1
ATOM 707 N N . ARG A 1 90 ? 6.092 -8.733 -4.595 1.00 67.88 90 ARG A N 1
ATOM 708 C CA . ARG A 1 90 ? 5.859 -8.506 -3.157 1.00 67.88 90 ARG A CA 1
ATOM 709 C C . ARG A 1 90 ? 4.393 -8.313 -2.759 1.00 67.88 90 ARG A C 1
ATOM 711 O O . ARG A 1 90 ? 4.067 -8.576 -1.604 1.00 67.88 90 ARG A O 1
ATOM 718 N N . LYS A 1 91 ? 3.499 -7.946 -3.687 1.00 68.56 91 LYS A N 1
ATOM 719 C CA . LYS A 1 91 ? 2.050 -7.766 -3.421 1.00 68.56 91 LYS A CA 1
ATOM 720 C C . LYS A 1 91 ? 1.370 -8.922 -2.658 1.00 68.56 91 LYS A C 1
ATOM 722 O O . LYS A 1 91 ? 0.503 -8.640 -1.836 1.00 68.56 91 LYS A O 1
ATOM 727 N N . PRO A 1 92 ? 1.699 -10.210 -2.886 1.00 65.75 92 PRO A N 1
ATOM 728 C CA . PRO A 1 92 ? 1.085 -11.302 -2.129 1.00 65.75 92 PRO A CA 1
ATOM 729 C C . PRO A 1 92 ? 1.431 -11.260 -0.636 1.00 65.75 92 PRO A C 1
ATOM 731 O O . PRO A 1 92 ? 0.586 -11.580 0.192 1.00 65.75 92 PRO A O 1
ATOM 734 N N . ALA A 1 93 ? 2.651 -10.836 -0.292 1.00 65.69 93 ALA A N 1
ATOM 735 C CA . ALA A 1 93 ? 3.100 -10.759 1.095 1.00 65.69 93 ALA A CA 1
ATOM 736 C C . ALA A 1 93 ? 2.376 -9.647 1.860 1.00 65.69 93 ALA A C 1
ATOM 738 O O . ALA A 1 93 ? 1.934 -9.860 2.984 1.00 65.69 93 ALA A O 1
ATOM 739 N N . THR A 1 94 ? 2.221 -8.480 1.230 1.00 64.56 94 THR A N 1
ATOM 740 C CA . THR A 1 94 ? 1.545 -7.332 1.846 1.00 64.56 94 THR A CA 1
ATOM 741 C C . THR A 1 94 ? 0.054 -7.601 2.034 1.00 64.56 94 THR A C 1
ATOM 743 O O . THR A 1 94 ? -0.485 -7.317 3.096 1.00 64.56 94 THR A O 1
ATOM 746 N N . ARG A 1 95 ? -0.599 -8.243 1.054 1.00 68.88 95 ARG A N 1
ATOM 747 C CA . ARG A 1 95 ? -2.003 -8.673 1.173 1.00 68.88 95 ARG A CA 1
ATOM 748 C C . ARG A 1 95 ? -2.217 -9.677 2.302 1.00 68.88 95 ARG A C 1
ATOM 750 O O . ARG A 1 95 ? -3.194 -9.559 3.032 1.00 68.88 95 ARG A O 1
ATOM 757 N N . LEU A 1 96 ? -1.311 -10.646 2.459 1.00 67.12 96 LEU A N 1
ATOM 758 C CA . LEU A 1 96 ? -1.401 -11.612 3.554 1.00 67.12 96 LEU A CA 1
ATOM 759 C C . LEU A 1 96 ? -1.259 -10.925 4.918 1.00 67.12 96 LEU A C 1
ATOM 761 O O . LEU A 1 96 ? -2.015 -11.221 5.835 1.00 67.12 96 LEU A O 1
ATOM 765 N N . GLN A 1 97 ? -0.312 -9.993 5.044 1.00 66.94 97 GLN A N 1
ATOM 766 C CA . GLN A 1 97 ? -0.106 -9.243 6.280 1.00 66.94 97 GLN A CA 1
ATOM 767 C C . GLN A 1 97 ? -1.332 -8.398 6.653 1.00 66.94 97 GLN A C 1
ATOM 769 O O . GLN A 1 97 ? -1.699 -8.345 7.824 1.00 66.94 97 GLN A O 1
ATOM 774 N N . GLN A 1 98 ? -1.974 -7.768 5.669 1.00 70.44 98 GLN A N 1
ATOM 775 C CA . GLN A 1 98 ? -3.182 -6.976 5.884 1.00 70.44 98 GLN A CA 1
ATOM 776 C C . GLN A 1 98 ? -4.373 -7.854 6.301 1.00 70.44 98 GLN A C 1
ATOM 778 O O . GLN A 1 98 ? -4.979 -7.602 7.336 1.00 70.44 98 GLN A O 1
ATOM 783 N N . SER A 1 99 ? -4.639 -8.944 5.572 1.00 70.50 99 SER A N 1
ATOM 784 C CA . SER A 1 99 ? -5.712 -9.897 5.905 1.00 70.50 99 SER A CA 1
ATOM 785 C C . SER A 1 99 ? -5.533 -10.521 7.294 1.00 70.50 99 SER A C 1
ATOM 787 O O . SER A 1 99 ? -6.502 -10.757 8.016 1.00 70.50 99 SER A O 1
ATOM 789 N N . PHE A 1 100 ? -4.285 -10.746 7.705 1.00 69.94 100 PHE A N 1
ATOM 790 C CA . PHE A 1 100 ? -3.981 -11.204 9.052 1.00 69.94 100 PHE A CA 1
ATOM 791 C C . PHE A 1 100 ? -4.334 -10.173 10.121 1.00 69.94 100 PHE A C 1
ATOM 793 O O . PHE A 1 100 ? -4.926 -10.548 11.125 1.00 69.94 100 PHE A O 1
ATOM 800 N N . ARG A 1 101 ? -4.020 -8.888 9.914 1.00 73.38 101 ARG A N 1
ATOM 801 C CA . ARG A 1 101 ? -4.429 -7.819 10.841 1.00 73.38 101 ARG A CA 1
ATOM 802 C C . ARG A 1 101 ? -5.951 -7.713 10.929 1.00 73.38 101 ARG A C 1
ATOM 804 O O . ARG A 1 101 ? -6.478 -7.663 12.034 1.00 73.38 101 ARG A O 1
ATOM 811 N N . GLU A 1 102 ? -6.638 -7.779 9.789 1.00 72.50 102 GLU A N 1
ATOM 812 C CA . GLU A 1 102 ? -8.108 -7.806 9.702 1.00 72.50 102 GLU A CA 1
ATOM 813 C C . GLU A 1 102 ? -8.731 -8.968 10.477 1.00 72.50 102 GLU A C 1
ATOM 815 O O . GLU A 1 102 ? -9.816 -8.811 11.026 1.00 72.50 102 GLU A O 1
ATOM 820 N N . THR A 1 103 ? -8.040 -10.106 10.571 1.00 68.94 103 THR A N 1
ATOM 821 C CA . THR A 1 103 ? -8.553 -11.295 11.262 1.00 68.94 103 THR A CA 1
ATOM 822 C C . THR A 1 103 ? -8.140 -11.335 12.734 1.00 68.94 103 THR A C 1
ATOM 824 O O . THR A 1 103 ? -8.985 -11.520 13.602 1.00 68.94 103 THR A O 1
ATOM 827 N N . LEU A 1 104 ? -6.853 -11.143 13.045 1.00 71.38 104 LEU A N 1
ATOM 828 C CA . LEU A 1 104 ? -6.339 -11.283 14.408 1.00 71.38 104 LEU A CA 1
ATOM 829 C C . LEU A 1 104 ? -6.684 -10.123 15.325 1.00 71.38 104 LEU A C 1
ATOM 831 O O . LEU A 1 104 ? -6.875 -10.370 16.513 1.00 71.38 104 LEU A O 1
ATOM 835 N N . LEU A 1 105 ? -6.718 -8.880 14.833 1.00 74.94 105 LEU A N 1
ATOM 836 C CA . LEU A 1 105 ? -7.001 -7.741 15.707 1.00 74.94 105 LEU A CA 1
ATOM 837 C C . LEU A 1 105 ? -8.381 -7.897 16.377 1.00 74.94 105 LEU A C 1
ATOM 839 O O . LEU A 1 105 ? -8.406 -7.850 17.604 1.00 74.94 105 LEU A O 1
ATOM 843 N N . PRO A 1 106 ? -9.475 -8.225 15.655 1.00 73.12 106 PRO A N 1
ATOM 844 C CA . PRO A 1 106 ? -10.764 -8.589 16.262 1.00 73.12 106 PRO A CA 1
ATOM 845 C C . PRO A 1 106 ? -10.703 -9.651 17.353 1.00 73.12 106 PRO A C 1
ATOM 847 O O . PRO A 1 106 ? -11.403 -9.544 18.355 1.00 73.12 106 PRO A O 1
ATOM 850 N N . ILE A 1 107 ? -9.860 -10.666 17.183 1.00 68.38 107 ILE A N 1
ATOM 851 C CA . ILE A 1 107 ? -9.787 -11.78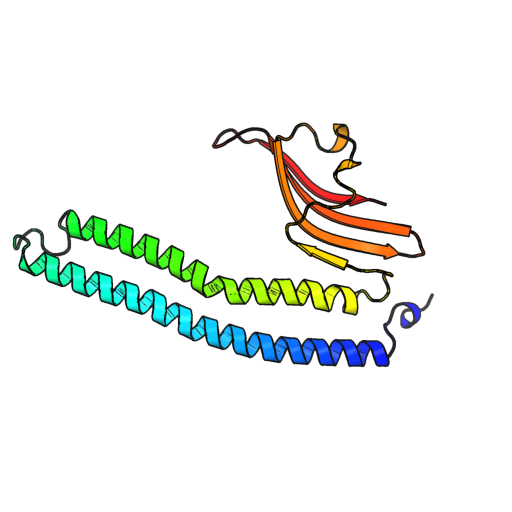9 18.118 1.00 68.38 107 ILE A CA 1
ATOM 852 C C . ILE A 1 107 ? -8.976 -11.402 19.364 1.00 68.38 107 ILE A C 1
ATOM 854 O O . ILE A 1 107 ? -9.409 -11.654 20.487 1.00 68.38 107 ILE A O 1
ATOM 858 N N . ILE A 1 108 ? -7.814 -10.763 19.183 1.00 68.81 108 ILE A N 1
ATOM 859 C CA . ILE A 1 108 ? -6.955 -10.288 20.283 1.00 68.81 108 ILE A CA 1
ATOM 860 C C . ILE A 1 108 ? -7.701 -9.249 21.124 1.00 68.81 108 ILE A C 1
ATOM 862 O O . ILE A 1 108 ? -7.640 -9.276 22.351 1.00 68.81 108 ILE A O 1
ATOM 866 N N . PHE A 1 109 ? -8.434 -8.357 20.462 1.00 72.31 109 PHE A N 1
ATOM 867 C CA . PHE A 1 109 ? -9.239 -7.317 21.089 1.00 72.31 109 PHE A CA 1
ATOM 868 C C . PHE A 1 109 ? -10.700 -7.749 21.279 1.00 72.31 109 PHE A C 1
ATOM 870 O O . PHE A 1 109 ? -11.595 -6.911 21.261 1.00 72.31 109 PHE A O 1
ATOM 877 N N . GLY A 1 110 ? -10.959 -9.040 21.520 1.00 67.12 110 GLY A N 1
ATOM 878 C CA . GLY A 1 110 ? -12.314 -9.574 21.717 1.00 67.12 110 GLY A CA 1
ATOM 879 C C . GLY A 1 110 ? -13.073 -9.013 22.932 1.00 67.12 110 GLY A C 1
ATOM 880 O O . GLY A 1 110 ? -14.268 -9.256 23.071 1.00 67.12 110 GLY A O 1
ATOM 881 N N . PHE A 1 111 ? -12.409 -8.244 23.801 1.00 73.88 111 PHE A N 1
ATOM 882 C CA . PHE A 1 111 ? -13.051 -7.455 24.861 1.00 73.88 111 PHE A CA 1
ATOM 883 C C . PHE A 1 111 ? -13.790 -6.215 24.326 1.00 73.88 111 PHE A C 1
ATOM 885 O O . PHE A 1 111 ? -14.602 -5.619 25.031 1.00 73.88 111 PHE A O 1
ATOM 892 N N . ILE A 1 112 ? -13.511 -5.816 23.084 1.00 78.00 112 ILE A N 1
ATOM 893 C CA . ILE A 1 112 ? -14.212 -4.755 22.370 1.00 78.00 112 ILE A CA 1
ATOM 894 C C . ILE A 1 112 ? -15.376 -5.399 21.619 1.00 78.00 112 ILE A C 1
ATOM 896 O O . ILE A 1 112 ? -15.182 -6.197 20.700 1.00 78.00 112 ILE A O 1
ATOM 900 N N . ALA A 1 113 ? -16.602 -5.046 21.996 1.00 77.81 113 ALA A N 1
ATOM 901 C CA . ALA A 1 113 ? -17.786 -5.538 21.306 1.00 77.81 113 ALA A CA 1
ATOM 902 C C . ALA A 1 113 ? -17.821 -5.000 19.866 1.00 77.81 113 ALA A C 1
ATOM 904 O O . ALA A 1 113 ? -17.454 -3.854 19.613 1.00 77.81 113 ALA A O 1
ATOM 905 N N . ASP A 1 114 ? -18.257 -5.825 18.913 1.00 83.69 114 ASP A N 1
ATOM 906 C CA . ASP A 1 114 ? -18.338 -5.471 17.489 1.00 83.69 114 ASP A CA 1
ATOM 907 C C . ASP A 1 114 ? -17.023 -4.939 16.880 1.00 83.69 114 ASP A C 1
ATOM 909 O O . ASP A 1 114 ? -17.072 -4.120 15.957 1.00 83.69 114 ASP A O 1
ATOM 913 N N . MET A 1 115 ? -15.855 -5.378 17.377 1.00 83.38 115 MET A N 1
ATOM 914 C CA . MET A 1 115 ? -14.568 -4.876 16.889 1.00 83.38 115 MET A CA 1
ATOM 915 C C . MET A 1 115 ? -14.334 -5.222 15.416 1.00 83.38 115 MET A C 1
ATOM 917 O O . MET A 1 115 ? -14.513 -6.360 14.976 1.00 83.38 115 MET A O 1
ATOM 921 N N . ARG A 1 116 ? -13.903 -4.225 14.644 1.00 85.56 116 ARG A N 1
ATOM 922 C CA . ARG A 1 116 ? -13.574 -4.341 13.223 1.00 85.56 116 ARG A CA 1
ATOM 923 C C . ARG A 1 116 ? -12.275 -3.601 12.960 1.00 85.56 116 ARG A C 1
ATOM 925 O O . ARG A 1 116 ? -12.111 -2.471 13.413 1.00 85.56 116 ARG A O 1
ATOM 932 N N . TYR A 1 117 ? -11.392 -4.222 12.189 1.00 86.50 117 TYR A N 1
ATOM 933 C CA . TYR A 1 117 ? -10.249 -3.545 11.589 1.00 86.50 117 TYR A CA 1
ATOM 934 C C . TYR A 1 117 ? -10.461 -3.446 10.080 1.00 86.50 117 TYR A C 1
ATOM 936 O O . TYR A 1 117 ? -10.888 -4.411 9.443 1.00 86.50 117 TYR A O 1
ATOM 944 N N . GLN A 1 118 ? -10.186 -2.276 9.517 1.00 85.75 118 GLN A N 1
ATOM 945 C CA . GLN A 1 118 ? -10.244 -2.012 8.084 1.00 85.75 118 GLN A CA 1
ATOM 946 C C . GLN A 1 118 ? -9.025 -1.187 7.680 1.00 85.75 118 GLN A C 1
ATOM 948 O O . GLN A 1 118 ? -8.463 -0.464 8.499 1.00 85.75 118 GLN A O 1
ATOM 953 N N . HIS A 1 119 ? -8.631 -1.280 6.412 1.00 87.94 119 HIS A N 1
ATOM 954 C CA . HIS A 1 119 ? -7.505 -0.521 5.888 1.00 87.94 119 HIS A CA 1
ATOM 955 C C . HIS A 1 119 ? -7.851 0.127 4.546 1.00 87.94 119 HIS A C 1
ATOM 957 O O . HIS A 1 119 ? -8.439 -0.521 3.676 1.00 87.94 119 HIS A O 1
ATOM 963 N N . GLY A 1 120 ? -7.498 1.401 4.365 1.00 86.25 120 GLY A N 1
ATOM 964 C CA . GLY A 1 120 ? -7.660 2.086 3.077 1.00 86.25 120 GLY A CA 1
ATOM 965 C C . GLY A 1 120 ? -9.091 2.502 2.713 1.00 86.25 120 GLY A C 1
ATOM 966 O O . GLY A 1 120 ? -9.336 2.869 1.562 1.00 86.25 120 GLY A O 1
ATOM 967 N N . VAL A 1 121 ? -10.050 2.420 3.639 1.00 88.88 121 VAL A N 1
ATOM 968 C CA . VAL A 1 121 ? -11.461 2.786 3.401 1.00 88.88 121 VAL A CA 1
ATOM 969 C C . VAL A 1 121 ? -11.800 4.129 4.045 1.00 88.88 121 VAL A C 1
ATOM 971 O O . VAL A 1 121 ? -11.057 4.619 4.880 1.00 88.88 121 VAL A O 1
ATOM 974 N N . THR A 1 122 ? -12.899 4.772 3.644 1.00 91.44 122 THR A N 1
ATOM 975 C CA . THR A 1 122 ? -13.326 6.018 4.310 1.00 91.44 122 THR A CA 1
ATOM 976 C C . THR A 1 122 ? -14.045 5.678 5.625 1.00 91.44 122 THR A C 1
ATOM 978 O O . THR A 1 122 ? -15.017 4.922 5.567 1.00 91.44 122 THR A O 1
ATOM 981 N N . PRO A 1 123 ? -13.598 6.200 6.786 1.00 91.25 123 PRO A N 1
ATOM 982 C CA . PRO A 1 123 ? -14.239 5.973 8.084 1.00 91.25 123 PRO A CA 1
ATOM 983 C C . PRO A 1 123 ? -15.655 6.555 8.142 1.00 91.25 123 PRO A C 1
ATOM 985 O O . PRO A 1 123 ? -15.923 7.614 7.572 1.00 91.25 123 PRO A O 1
ATOM 988 N N . ASN A 1 124 ? -16.558 5.917 8.889 1.00 90.38 124 ASN A N 1
ATOM 989 C CA . ASN A 1 124 ? -17.972 6.320 8.947 1.00 90.38 124 ASN A CA 1
ATOM 990 C C . ASN A 1 124 ? -18.201 7.634 9.710 1.00 90.38 124 ASN A C 1
ATOM 992 O O . ASN A 1 124 ? -19.224 8.305 9.538 1.00 90.38 124 ASN A O 1
ATOM 996 N N . SER A 1 125 ? -17.288 7.974 10.615 1.00 89.56 125 SER A N 1
ATOM 997 C CA . SER A 1 125 ? -17.312 9.208 11.399 1.00 89.56 125 SER A CA 1
ATOM 998 C C . SER A 1 125 ? -16.691 10.397 10.668 1.00 89.56 125 SER A C 1
ATOM 1000 O O . SER A 1 125 ? -16.921 11.531 11.086 1.00 89.56 125 SER A O 1
ATOM 1002 N N . PHE A 1 126 ? -15.948 10.173 9.576 1.00 90.56 126 PHE A N 1
ATOM 1003 C CA . PHE A 1 126 ? -15.178 11.229 8.916 1.00 90.56 126 PHE A CA 1
ATOM 1004 C C . PHE A 1 126 ? -16.061 12.384 8.428 1.00 90.56 126 PHE A C 1
ATOM 1006 O O . PHE A 1 126 ? -15.737 13.548 8.654 1.00 90.56 126 PHE A O 1
ATOM 1013 N N . ASP A 1 127 ? -17.231 12.075 7.862 1.00 86.94 127 ASP A N 1
ATOM 1014 C CA . ASP A 1 127 ? -18.183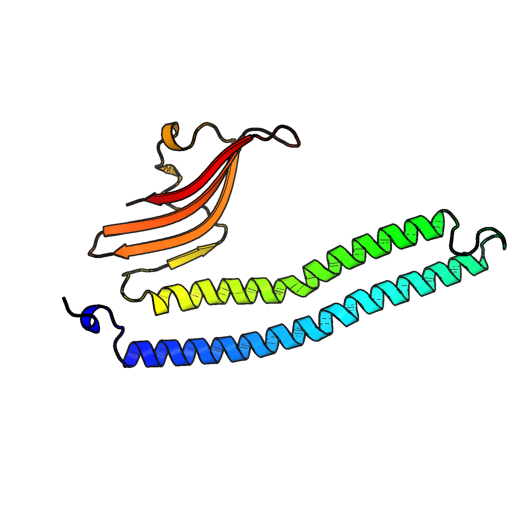 13.082 7.370 1.00 86.94 127 ASP A CA 1
ATOM 1015 C C . ASP A 1 127 ? -18.761 13.977 8.481 1.00 86.94 127 ASP A C 1
ATOM 1017 O O . ASP A 1 127 ? -19.303 15.049 8.203 1.00 86.94 127 ASP A O 1
ATOM 1021 N N . ARG A 1 128 ? -18.652 13.555 9.747 1.00 86.44 128 ARG A N 1
ATOM 1022 C CA . ARG A 1 128 ? -19.156 14.294 10.915 1.00 86.44 128 ARG A CA 1
ATOM 1023 C C . ARG A 1 128 ? -18.089 15.168 11.565 1.00 86.44 128 ARG A C 1
ATOM 1025 O O . ARG A 1 128 ? -18.410 15.919 12.486 1.00 86.44 128 ARG A O 1
ATOM 1032 N N . LEU A 1 129 ? -16.835 15.080 11.118 1.00 84.88 129 LEU A N 1
ATOM 1033 C CA . LEU A 1 129 ? -15.760 15.877 11.690 1.00 84.88 129 LEU A CA 1
ATOM 1034 C C . LEU A 1 129 ? -15.973 17.370 11.409 1.00 84.88 129 LEU A C 1
ATOM 1036 O O . LEU A 1 129 ? -16.233 17.762 10.265 1.00 84.88 129 LEU A O 1
ATOM 1040 N N . PRO A 1 130 ? -15.799 18.238 12.422 1.00 83.50 130 PRO A N 1
ATOM 1041 C CA . PRO A 1 130 ? -15.811 19.674 12.206 1.00 83.50 130 PRO A CA 1
ATOM 1042 C C . PRO A 1 130 ? -14.709 20.057 11.217 1.00 83.50 130 PRO A C 1
ATOM 1044 O O . PRO A 1 130 ? -13.529 19.813 11.467 1.00 83.50 130 PRO A O 1
ATOM 1047 N N . ARG A 1 131 ? -15.067 20.723 10.113 1.00 81.06 131 ARG A N 1
ATOM 1048 C CA . ARG A 1 131 ? -14.074 21.196 9.126 1.00 81.06 131 ARG A CA 1
ATOM 1049 C C . ARG A 1 131 ? -13.055 22.169 9.724 1.00 81.06 131 ARG A C 1
ATOM 1051 O O . ARG A 1 131 ? -11.954 22.304 9.206 1.00 81.06 131 ARG A O 1
ATOM 1058 N N . THR A 1 132 ? -13.400 22.808 10.839 1.00 79.56 132 THR A N 1
ATOM 1059 C CA . THR A 1 132 ? -12.492 23.641 11.633 1.00 79.56 132 THR A CA 1
ATOM 1060 C C . THR A 1 132 ? -11.361 22.849 12.294 1.00 79.56 132 THR A C 1
ATOM 1062 O O . THR A 1 132 ? -10.306 23.425 12.527 1.00 79.56 132 THR A O 1
ATOM 1065 N N . ALA A 1 133 ? -11.546 21.554 12.576 1.00 77.06 133 ALA A N 1
ATOM 1066 C CA . ALA A 1 133 ? -10.540 20.709 13.224 1.00 77.06 133 ALA A CA 1
ATOM 1067 C C . ALA A 1 133 ? -9.499 20.141 12.241 1.00 77.06 133 ALA A C 1
ATOM 1069 O O . ALA A 1 133 ? -8.356 19.912 12.622 1.00 77.06 133 ALA A O 1
ATOM 1070 N N . VAL A 1 134 ? -9.891 19.920 10.983 1.00 78.25 134 VAL A N 1
ATOM 1071 C CA . VAL A 1 134 ? -9.058 19.281 9.943 1.00 78.25 134 VAL A CA 1
ATOM 1072 C C . VAL A 1 134 ? -8.529 20.250 8.881 1.00 78.25 134 VAL A C 1
ATOM 1074 O O . VAL A 1 134 ? -7.670 19.874 8.085 1.00 78.25 134 VAL A O 1
ATOM 1077 N N . GLY A 1 135 ? -9.007 21.498 8.877 1.00 81.75 135 GLY A N 1
ATOM 1078 C CA . GLY A 1 135 ? -8.615 22.511 7.899 1.00 81.75 135 GLY A CA 1
ATOM 1079 C C . GLY A 1 135 ? -9.159 22.239 6.487 1.00 81.75 135 GLY A C 1
ATOM 1080 O O . GLY A 1 135 ? -9.921 21.292 6.270 1.00 81.75 135 GLY A O 1
ATOM 1081 N N . PRO A 1 136 ? -8.824 23.092 5.503 1.00 85.19 136 PRO A N 1
ATOM 1082 C CA . PRO A 1 136 ? -9.167 22.851 4.106 1.00 85.19 136 PRO A CA 1
ATOM 1083 C C . PRO A 1 136 ? -8.334 21.696 3.530 1.00 85.19 136 PRO A C 1
ATOM 1085 O O . PRO A 1 136 ? -7.125 21.628 3.718 1.00 85.19 136 PRO A O 1
ATOM 1088 N N . PHE A 1 137 ? -8.974 20.786 2.797 1.00 88.88 137 PHE A N 1
ATOM 1089 C CA . PHE A 1 137 ? -8.304 19.703 2.075 1.00 88.88 137 PHE A CA 1
ATOM 1090 C C . PHE A 1 137 ? -9.091 19.337 0.812 1.00 88.88 137 PHE A C 1
ATOM 1092 O O . PHE A 1 137 ? -10.301 19.544 0.729 1.00 88.88 137 PHE A O 1
ATOM 1099 N N . ASN A 1 138 ? -8.401 18.780 -0.182 1.00 88.75 138 ASN A N 1
ATOM 1100 C CA . ASN A 1 138 ? -8.998 18.263 -1.422 1.00 88.75 138 ASN A CA 1
ATOM 1101 C C . ASN A 1 138 ? -8.583 16.812 -1.725 1.00 88.75 138 ASN A C 1
ATOM 1103 O O . ASN A 1 138 ? -9.034 16.227 -2.709 1.00 88.75 138 ASN A O 1
ATOM 1107 N N . ARG A 1 139 ? -7.706 16.236 -0.897 1.00 88.00 139 ARG A N 1
ATOM 1108 C CA . ARG A 1 139 ? -7.259 14.846 -0.971 1.00 88.00 139 ARG A CA 1
ATOM 1109 C C . ARG A 1 139 ? -7.285 14.239 0.420 1.00 88.00 139 ARG A C 1
ATOM 1111 O O . ARG A 1 139 ? -6.779 14.846 1.363 1.00 88.00 139 ARG A O 1
ATOM 1118 N N . GLN A 1 140 ? -7.819 13.028 0.504 1.00 91.56 140 GLN A N 1
ATOM 1119 C CA . GLN A 1 140 ? -7.910 12.244 1.728 1.00 91.56 140 GLN A CA 1
ATOM 1120 C C . GLN A 1 140 ? -7.338 10.850 1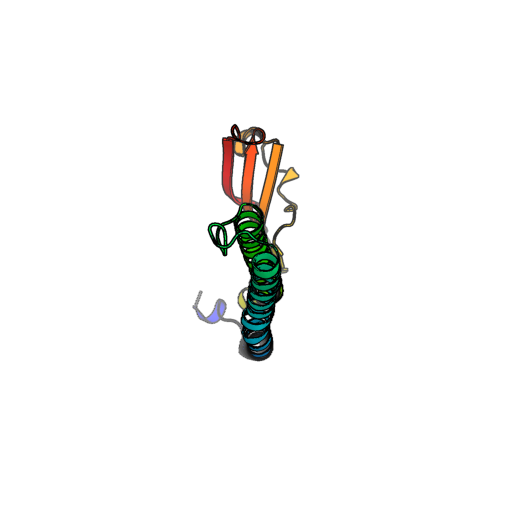.487 1.00 91.56 140 GLN A C 1
ATOM 1122 O O . GLN A 1 140 ? -7.577 10.244 0.440 1.00 91.56 140 GLN A O 1
ATOM 1127 N N . ALA A 1 141 ? -6.575 10.362 2.452 1.00 91.31 141 ALA A N 1
ATOM 1128 C CA . ALA A 1 141 ? -6.155 8.978 2.543 1.00 91.31 141 ALA A CA 1
ATOM 1129 C C . ALA A 1 141 ? -6.318 8.532 3.995 1.00 91.31 141 ALA A C 1
ATOM 1131 O O . ALA A 1 141 ? -6.022 9.297 4.914 1.00 91.31 141 ALA A O 1
ATOM 1132 N N . PHE A 1 142 ? -6.791 7.306 4.171 1.00 92.75 142 PHE A N 1
ATOM 1133 C CA . PHE A 1 142 ? -6.958 6.672 5.470 1.00 92.75 142 PHE A CA 1
ATOM 1134 C C . PHE A 1 142 ? -6.193 5.367 5.435 1.00 92.75 142 PHE A C 1
ATOM 1136 O O . PHE A 1 142 ? -6.287 4.65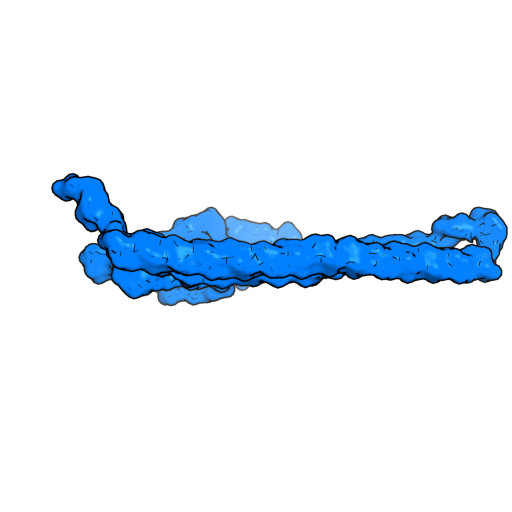4 4.436 1.00 92.75 142 PHE A O 1
ATOM 1143 N N . ASP A 1 143 ? -5.420 5.098 6.478 1.00 87.81 143 ASP A N 1
ATOM 1144 C CA . ASP A 1 143 ? -4.592 3.898 6.533 1.00 87.81 143 ASP A CA 1
ATOM 1145 C C . ASP A 1 143 ? -5.293 2.852 7.391 1.00 87.81 143 ASP A C 1
ATOM 1147 O O . ASP A 1 143 ? -6.194 2.179 6.900 1.00 87.81 143 ASP A O 1
ATOM 1151 N N . ASP A 1 144 ? -4.959 2.770 8.674 1.00 89.31 144 ASP A N 1
ATOM 1152 C CA . ASP A 1 144 ? -5.550 1.826 9.613 1.00 89.31 144 ASP A CA 1
ATOM 1153 C C . ASP A 1 144 ? -6.798 2.405 10.291 1.00 89.31 144 ASP A C 1
ATOM 1155 O O . ASP A 1 144 ? -6.788 3.545 10.759 1.00 89.31 144 ASP A O 1
ATOM 1159 N N . ILE A 1 145 ? -7.866 1.605 10.363 1.00 91.50 145 ILE A N 1
ATOM 1160 C CA . ILE A 1 145 ? -9.144 1.945 11.001 1.00 91.50 145 ILE A CA 1
ATOM 1161 C C . ILE A 1 145 ? -9.521 0.827 11.967 1.00 91.50 145 ILE A C 1
ATOM 1163 O O . ILE A 1 145 ? -9.591 -0.339 11.583 1.00 91.50 145 ILE A O 1
ATOM 1167 N N . VAL A 1 146 ? -9.805 1.188 13.214 1.00 90.88 146 VAL A N 1
ATOM 1168 C CA . VAL A 1 146 ? -10.299 0.305 14.270 1.00 90.88 146 VAL A CA 1
ATOM 1169 C C . VAL A 1 146 ? -11.619 0.862 14.782 1.00 90.88 146 VAL A C 1
ATOM 1171 O O . VAL A 1 146 ? -11.665 1.975 15.292 1.00 90.88 146 VAL A O 1
ATOM 1174 N N . ALA A 1 147 ? -12.691 0.089 14.676 1.00 91.94 147 ALA A N 1
ATOM 1175 C CA . ALA A 1 147 ? -14.011 0.471 15.166 1.00 91.94 147 ALA A CA 1
ATOM 1176 C C . ALA A 1 147 ? -14.556 -0.591 16.116 1.00 91.94 147 ALA A C 1
ATOM 1178 O O . ALA A 1 147 ? -14.211 -1.764 15.988 1.00 91.94 147 ALA A O 1
ATOM 1179 N N . GLY A 1 148 ? -15.429 -0.200 17.037 1.00 91.12 148 GLY A N 1
ATOM 1180 C CA . GLY A 1 148 ? -16.098 -1.138 17.932 1.00 91.12 148 GLY A CA 1
ATOM 1181 C C . GLY A 1 148 ? -16.907 -0.434 19.010 1.00 91.12 148 GLY A C 1
ATOM 1182 O O . GLY A 1 148 ? -17.241 0.743 18.892 1.00 91.12 148 GLY A O 1
ATOM 1183 N N . ARG A 1 149 ? -17.231 -1.171 20.068 1.00 88.94 149 ARG A N 1
ATOM 1184 C CA . ARG A 1 149 ? -17.905 -0.685 21.268 1.00 88.94 149 ARG A CA 1
ATOM 1185 C C . ARG A 1 149 ? -17.105 -1.073 22.501 1.00 88.94 149 ARG A C 1
ATOM 1187 O O . ARG A 1 149 ? -16.866 -2.254 22.742 1.00 88.94 149 ARG A O 1
ATOM 1194 N N . TYR A 1 150 ? -16.738 -0.083 23.301 1.00 83.31 150 TYR A N 1
ATOM 1195 C CA . TYR A 1 150 ? -16.075 -0.279 24.586 1.00 83.31 150 TYR A CA 1
ATOM 1196 C C . TYR A 1 150 ? -16.996 0.231 25.697 1.00 83.31 150 TYR A C 1
ATOM 1198 O O . TYR A 1 150 ? -17.477 1.357 25.624 1.00 83.31 150 TYR A O 1
ATOM 1206 N N . GLU A 1 151 ? -17.324 -0.621 26.675 1.00 84.38 151 GLU A N 1
ATOM 1207 C CA . GLU A 1 151 ? -18.279 -0.304 27.7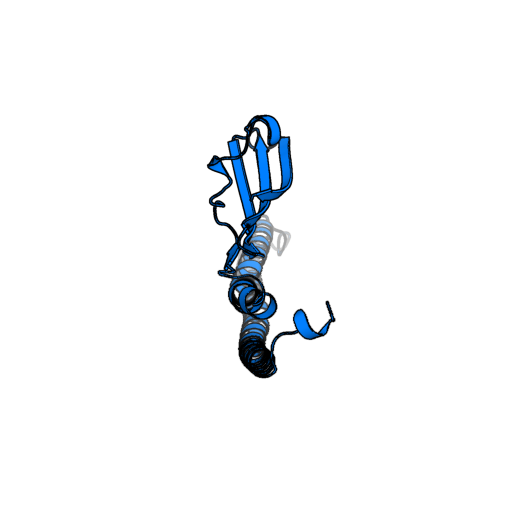59 1.00 84.38 151 GLU A CA 1
ATOM 1208 C C . GLU A 1 151 ? -19.629 0.266 27.262 1.00 84.38 151 GLU A C 1
ATOM 1210 O O . GLU A 1 151 ? -20.256 1.112 27.892 1.00 84.38 151 GLU A O 1
ATOM 1215 N N . GLY A 1 152 ? -20.090 -0.196 26.093 1.00 82.81 152 GLY A N 1
ATOM 1216 C CA . GLY A 1 152 ? -21.332 0.256 25.454 1.00 82.81 152 GLY A CA 1
ATOM 1217 C C . GLY A 1 152 ? -21.191 1.498 24.564 1.00 82.81 152 GLY A C 1
ATOM 1218 O O . GLY A 1 152 ? -22.067 1.732 23.723 1.00 82.81 152 GLY A O 1
ATOM 1219 N N . PHE A 1 153 ? -20.079 2.231 24.657 1.00 86.75 153 PHE A N 1
ATOM 1220 C CA . PHE A 1 153 ? -19.800 3.408 23.837 1.00 86.75 153 PHE A CA 1
ATOM 1221 C C . PHE A 1 153 ? -19.207 3.004 22.484 1.00 86.75 153 PHE A C 1
ATOM 1223 O O . PHE A 1 153 ? -18.177 2.324 22.457 1.00 86.75 153 PHE A O 1
ATOM 1230 N N . PRO A 1 154 ? -19.840 3.377 21.356 1.00 91.81 154 PRO A N 1
ATOM 1231 C CA . PRO A 1 154 ? -19.230 3.187 20.050 1.00 91.81 154 PRO A CA 1
ATOM 1232 C C . PRO A 1 154 ? -17.985 4.068 19.930 1.00 91.81 154 PRO A C 1
ATOM 1234 O O . PRO A 1 154 ? -17.950 5.175 20.454 1.00 91.81 154 PRO A O 1
ATOM 1237 N N . PHE A 1 155 ? -16.967 3.574 19.238 1.00 92.62 155 PHE A N 1
ATOM 1238 C CA . PHE A 1 155 ? -15.814 4.378 18.864 1.00 92.62 155 PHE A CA 1
ATOM 1239 C C . PHE A 1 155 ? -15.294 3.975 17.483 1.00 92.62 155 PHE A C 1
ATOM 1241 O O . PHE A 1 155 ? -15.493 2.848 17.018 1.00 92.62 155 PHE A O 1
ATOM 1248 N N . GLU A 1 156 ? -14.598 4.905 16.838 1.00 93.75 156 GLU A N 1
ATOM 1249 C CA . GLU A 1 156 ? -13.848 4.687 15.605 1.00 93.75 156 GLU A CA 1
ATOM 1250 C C . GLU A 1 156 ? -12.515 5.441 15.706 1.00 93.75 156 GLU A C 1
ATOM 1252 O O . GLU A 1 156 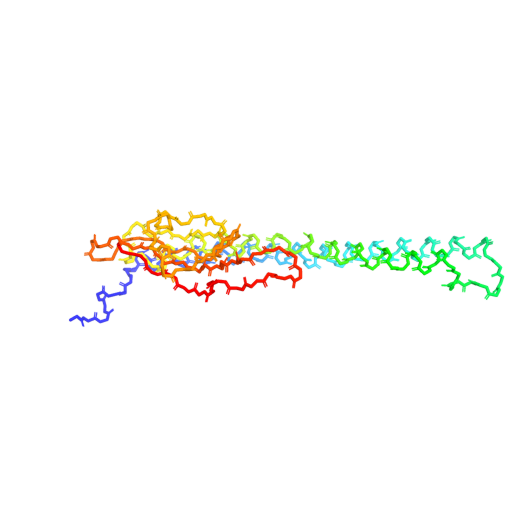? -12.478 6.651 15.924 1.00 93.75 156 GLU A O 1
ATOM 1257 N N . LEU A 1 157 ? -11.413 4.709 15.585 1.00 93.00 157 LEU A N 1
ATOM 1258 C CA . LEU A 1 157 ? -10.037 5.184 15.650 1.00 93.00 157 LEU A CA 1
ATOM 1259 C C . LEU A 1 157 ? -9.402 4.992 14.280 1.00 93.00 157 LEU A C 1
ATOM 1261 O O . LEU A 1 157 ? -9.419 3.878 13.764 1.00 93.00 157 LEU A O 1
ATOM 1265 N N . TYR A 1 158 ? -8.822 6.033 13.694 1.00 93.50 158 TYR A N 1
ATOM 1266 C CA . TYR A 1 158 ? -8.198 5.894 12.383 1.00 93.50 158 TYR A CA 1
ATOM 1267 C C . TYR A 1 158 ? -7.066 6.872 12.126 1.00 93.50 158 TYR A C 1
ATOM 1269 O O . TYR A 1 158 ? -7.076 8.005 12.604 1.00 93.50 158 TYR A O 1
ATOM 1277 N N . GLU A 1 159 ? -6.099 6.436 11.323 1.00 93.38 159 GLU A N 1
ATOM 1278 C CA . GLU A 1 159 ? -5.071 7.318 10.782 1.00 93.38 159 GLU A CA 1
ATOM 1279 C C . GLU A 1 159 ? -5.598 8.036 9.535 1.00 93.38 159 GLU A C 1
ATOM 1281 O O . GLU A 1 159 ? -6.064 7.403 8.585 1.00 93.38 159 GLU A O 1
ATOM 1286 N N . ALA A 1 160 ? -5.521 9.367 9.537 1.00 93.44 160 ALA A N 1
ATOM 1287 C CA . ALA A 1 160 ? -5.949 10.211 8.432 1.00 93.44 160 ALA A CA 1
ATOM 1288 C C . ALA A 1 160 ? -4.795 11.078 7.925 1.00 93.44 160 ALA A C 1
ATOM 1290 O O . ALA A 1 160 ? -4.081 11.730 8.691 1.00 93.44 160 ALA A O 1
ATOM 1291 N N . HIS A 1 161 ? -4.668 11.134 6.603 1.00 93.31 161 HIS A N 1
ATOM 1292 C CA . HIS A 1 161 ? -3.740 12.002 5.901 1.00 93.31 161 HIS A CA 1
ATOM 1293 C C . HIS A 1 161 ? -4.516 12.883 4.915 1.00 93.31 161 HIS A C 1
ATOM 1295 O O . HIS A 1 161 ? -4.924 12.449 3.835 1.00 93.31 161 HIS A O 1
ATOM 1301 N N . LEU A 1 162 ? -4.691 14.152 5.275 1.00 92.00 162 LEU A N 1
ATOM 1302 C CA . LEU A 1 162 ? -5.431 15.150 4.511 1.00 92.00 162 LEU A CA 1
ATOM 1303 C C . LEU A 1 162 ? -4.465 16.162 3.902 1.00 92.00 162 LEU A C 1
ATOM 1305 O O . LEU A 1 162 ? -3.569 16.690 4.566 1.00 92.00 162 LEU A O 1
ATOM 1309 N N . ARG A 1 163 ? -4.630 16.424 2.608 1.00 91.25 163 ARG A N 1
ATOM 1310 C CA . ARG A 1 163 ? -3.772 17.334 1.846 1.00 91.25 163 ARG A CA 1
ATOM 1311 C C . ARG A 1 163 ? -4.592 18.362 1.092 1.00 91.25 163 ARG A C 1
ATOM 1313 O O . ARG A 1 163 ? -5.688 18.070 0.614 1.00 91.25 163 ARG A O 1
ATOM 1320 N N . GLU A 1 164 ? -4.000 19.534 0.940 1.00 91.19 164 GLU A N 1
ATOM 1321 C CA . GLU A 1 164 ? -4.505 20.623 0.121 1.00 91.19 164 GLU A CA 1
ATOM 1322 C C . GLU A 1 164 ? -3.571 20.848 -1.077 1.00 91.19 164 GLU A C 1
ATOM 1324 O O . GLU A 1 164 ? -2.356 20.669 -0.992 1.00 91.19 164 GLU A O 1
ATOM 1329 N N . GLY A 1 165 ? -4.141 21.214 -2.225 1.00 84.94 165 GLY A N 1
ATOM 1330 C CA . GLY A 1 165 ? -3.389 21.492 -3.450 1.00 84.94 165 GLY A CA 1
ATOM 1331 C C . GLY A 1 165 ? -3.133 20.267 -4.336 1.00 84.94 165 GLY A C 1
ATOM 1332 O O . GLY A 1 165 ? -3.694 19.185 -4.156 1.00 84.94 165 GLY A O 1
ATOM 1333 N N . SER A 1 166 ? -2.320 20.450 -5.379 1.00 76.75 166 SER A N 1
ATOM 1334 C CA . SER A 1 166 ? -1.974 19.386 -6.329 1.00 76.75 166 SER A CA 1
ATOM 1335 C C . SER A 1 166 ? -0.503 19.456 -6.746 1.00 76.75 166 SER A C 1
ATOM 1337 O O . SER A 1 166 ? 0.080 20.533 -6.864 1.00 76.75 166 SER A O 1
ATOM 1339 N N . GLY A 1 167 ? 0.117 18.292 -6.962 1.00 70.75 167 GLY A N 1
ATOM 1340 C CA . GLY A 1 167 ? 1.500 18.199 -7.435 1.00 70.75 167 GLY A CA 1
ATOM 1341 C C . GLY A 1 167 ? 2.529 18.727 -6.428 1.00 70.75 167 GLY A C 1
ATOM 1342 O O . GLY A 1 167 ? 2.420 18.474 -5.233 1.00 70.75 167 GLY A O 1
ATOM 1343 N N . LYS A 1 168 ? 3.544 19.448 -6.920 1.00 69.31 168 LYS A N 1
ATOM 1344 C CA . LYS A 1 168 ? 4.679 19.951 -6.120 1.00 69.31 168 LYS A CA 1
ATOM 1345 C C . LYS A 1 168 ? 4.304 21.026 -5.086 1.00 69.31 168 LYS A C 1
ATOM 1347 O O . LYS A 1 168 ? 5.122 21.320 -4.226 1.00 69.31 168 LYS A O 1
ATOM 1352 N N . GLY A 1 169 ? 3.101 21.599 -5.171 1.00 74.06 169 GLY A N 1
ATOM 1353 C CA . GLY A 1 169 ? 2.601 22.620 -4.245 1.00 74.06 169 GLY A CA 1
ATOM 1354 C C . GLY A 1 169 ? 1.636 22.089 -3.185 1.00 74.06 169 GLY A C 1
ATOM 1355 O O . GLY A 1 169 ? 0.900 22.882 -2.612 1.00 74.06 169 GLY A O 1
ATOM 1356 N N . SER A 1 170 ? 1.561 20.770 -2.967 1.00 82.81 170 SER A N 1
ATOM 1357 C CA . SER A 1 170 ? 0.639 20.226 -1.967 1.00 82.81 170 SER A CA 1
ATOM 1358 C C . SER A 1 170 ? 1.118 20.508 -0.543 1.00 82.81 170 SER A C 1
ATOM 1360 O O . SER A 1 170 ? 2.242 20.131 -0.200 1.00 82.81 170 SER A O 1
ATOM 1362 N N . SER A 1 171 ? 0.254 21.071 0.295 1.00 86.69 171 SER A N 1
ATOM 1363 C CA . SER A 1 171 ? 0.461 21.202 1.738 1.00 86.69 171 SER A CA 1
ATOM 1364 C C . SER A 1 171 ? -0.277 20.088 2.485 1.00 86.69 171 SER A C 1
ATOM 1366 O O . SER A 1 171 ? -1.294 19.557 2.028 1.00 86.69 171 SER A O 1
ATOM 1368 N N . THR A 1 172 ? 0.258 19.686 3.636 1.00 89.75 172 THR A N 1
ATOM 1369 C CA . THR A 1 172 ? -0.438 18.775 4.551 1.00 89.75 172 THR A CA 1
ATOM 1370 C C . THR A 1 172 ? -1.371 19.603 5.425 1.00 89.75 172 THR A C 1
ATOM 1372 O O . THR A 1 172 ? -0.902 20.464 6.163 1.00 89.75 172 THR A O 1
ATOM 1375 N N . ALA A 1 173 ? -2.674 19.346 5.323 1.00 89.19 173 ALA A N 1
ATOM 1376 C CA . ALA A 1 173 ? -3.690 19.989 6.154 1.00 89.19 173 ALA A CA 1
ATOM 1377 C C . ALA A 1 173 ? -3.815 19.276 7.506 1.00 89.19 173 ALA A C 1
ATOM 1379 O O . ALA A 1 173 ? -3.858 19.912 8.554 1.00 89.19 173 ALA A O 1
ATOM 1380 N N . PHE A 1 174 ? -3.793 17.942 7.477 1.00 90.00 174 PHE A N 1
ATOM 1381 C CA . PHE A 1 174 ? -3.824 17.104 8.667 1.00 90.00 174 PHE A CA 1
ATOM 1382 C C . PHE A 1 174 ? -3.062 15.804 8.413 1.00 90.00 174 PHE A C 1
ATOM 1384 O O . PHE A 1 174 ? -3.187 15.200 7.348 1.00 90.00 174 PHE A O 1
ATOM 1391 N N . GLN A 1 175 ? -2.288 15.361 9.396 1.00 91.50 175 GLN A N 1
ATOM 1392 C CA . GLN A 1 175 ? -1.675 14.040 9.403 1.00 91.50 175 GLN A CA 1
ATOM 1393 C C . GLN A 1 175 ? -1.605 13.556 10.845 1.00 91.50 175 GLN A C 1
ATOM 1395 O O . GLN A 1 175 ? -0.912 14.154 11.667 1.00 91.50 175 GLN A O 1
ATOM 1400 N N . GLY A 1 176 ? -2.331 12.489 11.151 1.00 90.44 176 GLY A N 1
ATOM 1401 C CA . GLY A 1 176 ? -2.359 11.941 12.496 1.00 90.44 176 GLY A CA 1
ATOM 1402 C C . GLY A 1 176 ? -3.527 11.001 12.724 1.00 90.44 176 GLY A C 1
ATOM 1403 O O . GLY A 1 176 ? -4.180 10.543 11.789 1.00 90.44 176 GLY A O 1
ATOM 1404 N N . VAL A 1 177 ? -3.778 10.729 13.998 1.00 91.44 177 VAL A N 1
ATOM 1405 C CA . VAL A 1 177 ? -4.826 9.816 14.443 1.00 91.44 177 VAL A CA 1
ATOM 1406 C C . VAL A 1 177 ? -6.054 10.613 14.864 1.00 91.44 177 VAL A C 1
ATOM 1408 O O . VAL A 1 177 ? -5.945 11.599 15.593 1.00 91.44 177 VAL A O 1
ATOM 1411 N N . ILE A 1 178 ? -7.221 10.168 14.413 1.00 90.62 178 ILE A N 1
ATOM 1412 C CA . ILE A 1 178 ? -8.522 10.705 14.796 1.00 90.62 178 ILE A CA 1
ATOM 1413 C C . ILE A 1 178 ? -9.253 9.650 15.617 1.00 90.62 178 ILE A C 1
ATOM 1415 O O . ILE A 1 178 ? -9.291 8.478 15.245 1.00 90.62 178 ILE A O 1
ATOM 1419 N N . VAL A 1 179 ? -9.833 10.088 16.733 1.00 90.38 179 VAL A N 1
ATOM 1420 C CA . VAL A 1 179 ? -10.712 9.278 17.577 1.00 90.38 179 VAL A CA 1
ATOM 1421 C C . VAL A 1 179 ? -12.099 9.902 17.546 1.00 90.38 179 VAL A C 1
ATOM 1423 O O . VAL A 1 179 ? -12.251 11.083 17.859 1.00 90.38 179 VAL A O 1
ATOM 1426 N N . ALA A 1 180 ? -13.098 9.115 17.171 1.00 89.56 180 ALA A N 1
ATOM 1427 C CA . ALA A 1 180 ? -14.503 9.492 17.201 1.00 89.56 180 ALA A CA 1
ATOM 1428 C C . ALA A 1 180 ? -15.271 8.574 18.159 1.00 89.56 180 ALA A C 1
ATOM 1430 O O . ALA A 1 180 ? -14.980 7.379 18.224 1.00 89.56 180 ALA A O 1
ATOM 1431 N N . PHE A 1 181 ? -16.249 9.142 18.866 1.00 85.19 181 PHE A N 1
ATOM 1432 C CA . PHE A 1 181 ? -17.174 8.465 19.780 1.00 85.19 181 PHE A CA 1
ATOM 1433 C C . PHE A 1 181 ? -18.621 8.804 19.397 1.00 85.19 181 PHE A C 1
ATOM 1435 O O . PHE A 1 181 ? -18.832 9.918 18.857 1.00 85.19 181 PHE A O 1
#

Solvent-accessible surface area (backbone atoms only — not comparable to full-atom values): 10084 Å² total; per-residue (Å²): 138,60,76,69,82,76,48,74,53,71,71,52,50,53,49,52,51,53,53,50,52,54,46,52,54,50,47,54,52,44,53,55,52,36,67,52,44,41,59,50,55,45,46,52,50,52,51,51,47,52,54,53,46,54,54,48,44,75,75,43,57,87,92,37,52,84,66,32,73,70,39,53,53,49,50,54,52,47,49,54,50,40,54,52,50,49,54,60,44,44,48,65,53,56,51,50,56,50,55,45,48,46,54,46,49,34,59,78,44,56,86,32,44,79,40,44,48,52,69,67,57,86,63,91,62,60,87,72,55,59,59,86,80,45,49,70,59,79,45,80,48,34,50,54,35,43,35,29,22,54,98,82,44,53,39,39,38,32,36,39,43,28,27,25,76,64,78,98,68,50,45,79,46,34,76,51,77,48,79,45,111

Foldseek 3Di:
DDPVVVDDDPVLVVVLVVLVVVLVVVLVVLCVQLVPQLCVQLVVLVVVLVVVLVVVQVVDDPVCRCPPPVNVVSVVVSVVSSVVSNVVSCVSVVVSVQVSCQPNVCSVVVLFAPKGKDAFDDDPCPVVDDCVVQDDFDDKTWGIWIWGHHPNRTKIKTWIWGWHDDDPPIDTSDGGMDMDD

pLDDT: mean 81.09, std 9.46, range [48.94, 93.75]